Protein AF-A0A7J4KMM9-F1 (afdb_monomer)

Foldseek 3Di:
DPPVVVVVVVVVVVVVVVVLVVVVVVLVVPADPDDPPDPPPPDDDFADKKWKWFFFQQFIDIDIAGDHPVLQVVVVVVVVVLVVCLVVDWAQVSCLVSQLVVLVSCVVRVSDDPPADSVNQSCRFQVQQPPCPDCPVVVVPPPDPQQLQFKFFFWWKKWKKFLQKDKDFVQLVVLLVVLVVVLVVVVVVVVPDDDVVVVVVVNVSSLVVSVSCVSRPVRRHGGFIWIFFWKAWPPVDDPVRGTGGIATKMWIHHPSIIDIDHGTKGADPPPDFFRDDPTMGTHTFFTRFGWMWMQGPPRMIIITGTTRMGGMD

Structure (mmCIF, N/CA/C/O backbone):
data_AF-A0A7J4KMM9-F1
#
_entry.id   AF-A0A7J4KMM9-F1
#
loop_
_atom_site.group_PDB
_atom_site.id
_atom_site.type_symbol
_atom_site.label_atom_id
_atom_site.label_alt_id
_atom_site.label_comp_id
_atom_site.label_asym_id
_atom_site.label_entity_id
_atom_site.label_seq_id
_atom_site.pdbx_PDB_ins_code
_atom_site.Cartn_x
_atom_site.Cartn_y
_atom_site.Cartn_z
_atom_site.occupancy
_atom_site.B_iso_or_equiv
_atom_site.auth_seq_id
_atom_site.auth_comp_id
_atom_site.auth_asym_id
_atom_site.auth_atom_id
_atom_site.pdbx_PDB_model_num
ATOM 1 N N . MET A 1 1 ? 35.364 14.427 -48.063 1.00 54.88 1 MET A N 1
ATOM 2 C CA . MET A 1 1 ? 34.089 14.875 -47.453 1.00 54.88 1 MET A CA 1
ATOM 3 C C . MET A 1 1 ? 33.907 14.435 -45.990 1.00 54.88 1 MET A C 1
ATOM 5 O O . MET A 1 1 ? 32.997 14.939 -45.352 1.00 54.88 1 MET A O 1
ATOM 9 N N . ASP A 1 2 ? 34.807 13.637 -45.394 1.00 54.44 2 ASP A N 1
ATOM 10 C CA . ASP A 1 2 ? 34.663 13.146 -44.003 1.00 54.44 2 ASP A CA 1
ATOM 11 C C . ASP A 1 2 ? 35.028 14.119 -42.866 1.00 54.44 2 ASP A C 1
ATOM 13 O O . ASP A 1 2 ? 34.610 13.931 -41.723 1.00 54.44 2 ASP A O 1
ATOM 17 N N . ARG A 1 3 ? 35.809 15.176 -43.130 1.00 46.03 3 ARG A N 1
ATOM 18 C CA . ARG A 1 3 ? 36.234 16.111 -42.066 1.00 46.03 3 ARG A CA 1
ATOM 19 C C . ARG A 1 3 ? 35.115 17.034 -41.579 1.00 46.03 3 ARG A C 1
ATOM 21 O O . ARG A 1 3 ? 35.103 17.389 -40.405 1.00 46.03 3 ARG A O 1
ATOM 28 N N . HIS A 1 4 ? 34.166 17.390 -42.447 1.00 48.78 4 HIS A N 1
ATOM 29 C CA . HIS A 1 4 ? 33.077 18.302 -42.081 1.00 48.78 4 HIS A CA 1
ATOM 30 C C . HIS A 1 4 ? 31.978 17.625 -41.251 1.00 48.78 4 HIS A C 1
ATOM 32 O O . HIS A 1 4 ? 31.442 18.255 -40.342 1.00 48.78 4 HIS A O 1
ATOM 38 N N . HIS A 1 5 ? 31.711 16.332 -41.468 1.00 51.56 5 HIS A N 1
ATOM 39 C CA . HIS A 1 5 ? 30.751 15.583 -40.649 1.00 51.56 5 HIS A CA 1
ATOM 40 C C . HIS A 1 5 ? 31.244 15.372 -39.208 1.00 51.56 5 HIS A C 1
ATOM 42 O O . HIS A 1 5 ? 30.460 15.446 -38.261 1.00 51.56 5 HIS A O 1
ATOM 48 N N . ARG A 1 6 ? 32.558 15.188 -39.018 1.00 46.66 6 ARG A N 1
ATOM 49 C CA . ARG A 1 6 ? 33.150 14.976 -37.689 1.00 46.66 6 ARG A CA 1
ATOM 50 C C . ARG A 1 6 ? 33.087 16.220 -36.793 1.00 46.66 6 ARG A C 1
ATOM 52 O O . ARG A 1 6 ? 32.821 16.088 -35.602 1.00 46.66 6 ARG A O 1
ATOM 59 N N . LEU A 1 7 ? 33.257 17.413 -37.369 1.00 46.59 7 LEU A N 1
ATOM 60 C CA . LEU A 1 7 ? 33.228 18.691 -36.640 1.00 46.59 7 LEU A CA 1
ATOM 61 C C . LEU A 1 7 ? 31.816 19.150 -36.243 1.00 46.59 7 LEU A C 1
ATOM 63 O O . LEU A 1 7 ? 31.670 19.870 -35.258 1.00 46.59 7 LEU A O 1
ATOM 67 N N . MET A 1 8 ? 30.772 18.734 -36.970 1.00 46.12 8 MET A N 1
ATOM 68 C CA . MET A 1 8 ? 29.394 19.040 -36.567 1.00 46.12 8 MET A CA 1
ATOM 69 C C . MET A 1 8 ? 28.919 18.174 -35.393 1.00 46.12 8 MET A C 1
ATOM 71 O O . MET A 1 8 ? 28.238 18.701 -34.517 1.00 46.12 8 MET A O 1
ATOM 75 N N . SER A 1 9 ? 29.316 16.895 -35.314 1.00 49.94 9 SER A N 1
ATOM 76 C CA . SER A 1 9 ? 28.856 16.001 -34.232 1.00 49.94 9 SER A CA 1
ATOM 77 C C . SER A 1 9 ? 29.410 16.375 -32.848 1.00 49.94 9 SER A C 1
ATOM 79 O O . SER A 1 9 ? 28.687 16.336 -31.852 1.00 49.94 9 SER A O 1
ATOM 81 N N . THR A 1 10 ? 30.665 16.831 -32.767 1.00 49.44 10 THR A N 1
ATOM 82 C CA . THR A 1 10 ? 31.313 17.195 -31.494 1.00 49.44 10 THR A CA 1
ATOM 83 C C . THR A 1 10 ? 30.676 18.422 -30.840 1.00 49.44 10 THR A C 1
ATOM 85 O O . THR A 1 10 ? 30.636 18.522 -29.614 1.00 49.44 10 THR A O 1
ATOM 88 N N . ASN A 1 11 ? 30.114 19.328 -31.643 1.00 54.47 11 ASN A N 1
ATOM 89 C CA . ASN A 1 11 ? 29.520 20.576 -31.169 1.00 54.47 11 ASN A CA 1
ATOM 90 C C . ASN A 1 11 ? 28.080 20.401 -30.644 1.00 54.47 11 ASN A C 1
ATOM 92 O O . ASN A 1 11 ? 27.592 21.211 -29.858 1.00 54.47 11 ASN A O 1
ATOM 96 N N . THR A 1 12 ? 27.379 19.344 -31.061 1.00 52.38 12 THR A N 1
ATOM 97 C CA . THR A 1 12 ? 26.038 19.006 -30.548 1.00 52.38 12 THR A CA 1
ATOM 98 C C . THR A 1 12 ? 26.123 18.195 -29.253 1.00 52.38 12 THR A C 1
ATOM 100 O O . THR A 1 12 ? 25.324 18.394 -28.333 1.00 52.38 12 THR A O 1
ATOM 103 N N . ILE A 1 13 ? 27.131 17.323 -29.152 1.00 50.19 13 ILE A N 1
ATOM 104 C CA . ILE A 1 13 ? 27.394 16.510 -27.959 1.00 50.19 13 ILE A CA 1
ATOM 105 C C . ILE A 1 13 ? 27.835 17.402 -26.790 1.00 50.19 13 ILE A C 1
ATOM 107 O O . ILE A 1 13 ? 27.293 17.274 -25.693 1.00 50.19 13 ILE A O 1
ATOM 111 N N . SER A 1 14 ? 28.731 18.369 -27.021 1.00 54.91 14 SER A N 1
ATOM 112 C CA . SER A 1 14 ? 29.193 19.294 -25.972 1.00 54.91 14 SER A CA 1
ATOM 113 C C . SER A 1 14 ? 28.058 20.138 -25.379 1.00 54.91 14 SER A C 1
ATOM 115 O O . SER A 1 14 ? 27.982 20.303 -24.163 1.00 54.91 14 SER A O 1
ATOM 117 N N . LYS A 1 15 ? 27.123 20.609 -26.215 1.00 60.25 15 LYS A N 1
ATOM 118 C CA . LYS A 1 15 ? 25.947 21.383 -25.781 1.00 60.25 15 LYS A CA 1
ATOM 119 C C . LYS A 1 15 ? 24.967 20.548 -24.960 1.00 60.25 15 LYS A C 1
ATOM 121 O O . LYS A 1 15 ? 24.425 21.040 -23.974 1.00 60.25 15 LYS A O 1
ATOM 126 N N . SER A 1 16 ? 24.775 19.285 -25.333 1.00 55.62 16 SER A N 1
ATOM 127 C CA . SER A 1 16 ? 23.895 18.362 -24.605 1.00 55.62 16 SER A CA 1
ATOM 128 C C . SER A 1 16 ? 24.473 18.001 -23.233 1.00 55.62 16 SER A C 1
ATOM 130 O O . SER A 1 16 ? 23.748 17.994 -22.239 1.00 55.62 16 SER A O 1
ATOM 132 N N . VAL A 1 17 ? 25.792 17.788 -23.155 1.00 56.16 17 VAL A N 1
ATOM 133 C CA . VAL A 1 17 ? 26.504 17.543 -21.890 1.00 56.16 17 VAL A CA 1
ATOM 134 C C . VAL A 1 17 ? 26.481 18.786 -20.997 1.00 56.16 17 VAL A C 1
ATOM 136 O O . VAL A 1 17 ? 26.158 18.674 -19.818 1.00 56.16 17 VAL A O 1
ATOM 139 N N . ALA A 1 18 ? 26.740 19.976 -21.546 1.00 61.31 18 ALA A N 1
ATOM 140 C CA . ALA A 1 18 ? 26.687 21.226 -20.788 1.00 61.31 18 ALA A CA 1
ATOM 141 C C . ALA A 1 18 ? 25.287 21.494 -20.207 1.00 61.31 18 ALA A C 1
ATOM 143 O O . ALA A 1 18 ? 25.167 21.847 -19.035 1.00 61.31 18 ALA A O 1
ATOM 144 N N . MET A 1 19 ? 24.225 21.253 -20.984 1.00 61.97 19 MET A N 1
ATOM 145 C CA . MET A 1 19 ? 22.845 21.376 -20.501 1.00 61.97 19 MET A CA 1
ATOM 146 C C . MET A 1 19 ? 22.541 20.361 -19.386 1.00 61.97 19 MET A C 1
ATOM 148 O O . MET A 1 19 ? 21.924 20.713 -18.382 1.00 61.97 19 MET A O 1
ATOM 152 N N . GLY A 1 20 ? 23.028 19.121 -19.520 1.00 60.72 20 GLY A N 1
ATOM 153 C CA . GLY A 1 20 ? 22.913 18.093 -18.482 1.00 60.72 20 GLY A CA 1
ATOM 154 C C . GLY A 1 20 ? 23.625 18.467 -17.178 1.00 60.72 20 GLY A C 1
ATOM 155 O O . GLY A 1 20 ? 23.064 18.270 -16.103 1.00 60.72 20 GLY A O 1
ATOM 156 N N . VAL A 1 21 ? 24.819 19.067 -17.258 1.00 62.00 21 VAL A N 1
ATOM 157 C CA . VAL A 1 21 ? 25.583 19.542 -16.089 1.00 62.00 21 VAL A CA 1
ATOM 158 C C . VAL A 1 21 ? 24.897 20.733 -15.413 1.00 62.00 21 VAL A C 1
ATOM 160 O O . VAL A 1 21 ? 24.830 20.776 -14.189 1.00 62.00 21 VAL A O 1
ATOM 163 N N . ILE A 1 22 ? 24.336 21.674 -16.176 1.00 67.38 22 ILE A N 1
ATOM 164 C CA . ILE A 1 22 ? 23.599 22.817 -15.611 1.00 67.38 22 ILE A CA 1
ATOM 165 C C . ILE A 1 22 ? 22.341 22.336 -14.875 1.00 67.38 22 ILE A C 1
ATOM 167 O O . ILE A 1 22 ? 22.104 22.739 -13.737 1.00 67.38 22 ILE A O 1
ATOM 171 N N . LEU A 1 23 ? 21.572 21.421 -15.476 1.00 60.75 23 LEU A N 1
ATOM 172 C CA . LEU A 1 23 ? 20.405 20.813 -14.826 1.00 60.75 23 LEU A CA 1
ATOM 173 C C . LEU A 1 23 ? 20.795 20.001 -13.580 1.00 60.75 23 LEU A C 1
ATOM 175 O O . LEU A 1 23 ? 20.069 20.018 -12.589 1.00 60.75 23 LEU A O 1
ATOM 179 N N . PHE A 1 24 ? 21.958 19.342 -13.601 1.00 51.38 24 PHE A N 1
ATOM 180 C CA . PHE A 1 24 ? 22.517 18.635 -12.449 1.00 51.38 24 PHE A CA 1
ATOM 181 C C . PHE A 1 24 ? 22.878 19.589 -11.305 1.00 51.38 24 PHE A C 1
ATOM 183 O O . PHE A 1 24 ? 22.473 19.347 -10.173 1.00 51.38 24 PHE A O 1
ATOM 190 N N . ILE A 1 25 ? 23.579 20.694 -11.584 1.00 60.91 25 ILE A N 1
ATOM 191 C CA . ILE A 1 25 ? 23.951 21.686 -10.562 1.00 60.91 25 ILE A CA 1
ATOM 192 C C . ILE A 1 25 ? 22.692 22.292 -9.933 1.00 60.91 25 ILE A C 1
ATOM 194 O O . ILE A 1 25 ? 22.589 22.321 -8.711 1.00 60.91 25 ILE A O 1
ATOM 198 N N . ILE A 1 26 ? 21.698 22.674 -10.743 1.00 57.75 26 ILE A N 1
ATOM 199 C CA . ILE A 1 26 ? 20.415 23.192 -10.241 1.00 57.75 26 ILE A CA 1
ATOM 200 C C . ILE A 1 26 ? 19.694 22.137 -9.385 1.00 57.75 26 ILE A C 1
ATOM 202 O O . ILE A 1 26 ? 19.141 22.475 -8.342 1.00 57.75 26 ILE A O 1
ATOM 206 N N . GLY A 1 27 ? 19.743 20.858 -9.771 1.00 50.12 27 GLY A N 1
ATOM 207 C CA . GLY A 1 27 ? 19.180 19.760 -8.982 1.00 50.12 27 GLY A CA 1
ATOM 208 C C . GLY A 1 27 ? 19.882 19.546 -7.635 1.00 50.12 27 GLY A C 1
ATOM 209 O O . GLY A 1 27 ? 19.215 19.335 -6.626 1.00 50.12 27 GLY A O 1
ATOM 210 N N . VAL A 1 2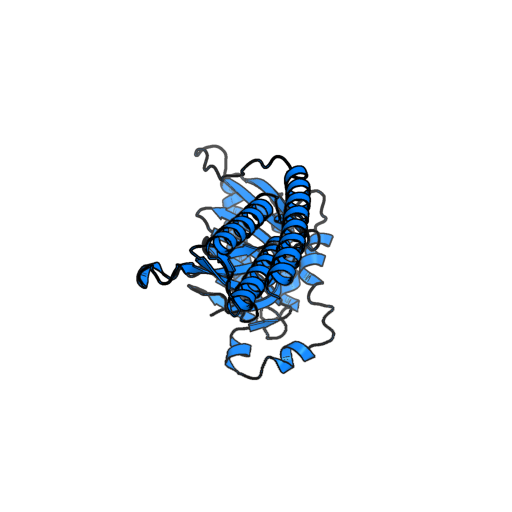8 ? 21.214 19.648 -7.592 1.00 48.53 28 VAL A N 1
ATOM 211 C CA . VAL A 1 28 ? 22.021 19.441 -6.374 1.00 48.53 28 VAL A CA 1
ATOM 212 C C . VAL A 1 28 ? 21.923 20.632 -5.411 1.00 48.53 28 VAL A C 1
ATOM 214 O O . VAL A 1 28 ? 21.900 20.438 -4.194 1.00 48.53 28 VAL A O 1
ATOM 217 N N . SER A 1 29 ? 21.796 21.861 -5.920 1.00 45.44 29 SER A N 1
ATOM 218 C CA . SER A 1 29 ? 21.665 23.072 -5.094 1.00 45.44 29 SER A CA 1
ATOM 219 C C . SER A 1 29 ? 20.345 23.165 -4.316 1.00 45.44 29 SER A C 1
ATOM 221 O O . SER A 1 29 ? 20.252 23.966 -3.391 1.00 45.44 29 SER A O 1
ATOM 223 N N . ILE A 1 30 ? 19.339 22.344 -4.645 1.00 46.69 30 ILE A N 1
ATOM 224 C CA . ILE A 1 30 ? 18.023 22.317 -3.976 1.00 46.69 30 ILE A CA 1
ATOM 225 C C . ILE A 1 30 ? 17.934 21.141 -2.978 1.00 46.69 30 ILE A C 1
ATOM 227 O O . ILE A 1 30 ? 16.850 20.692 -2.623 1.00 46.69 30 ILE A O 1
ATOM 231 N N . THR A 1 31 ? 19.061 20.611 -2.492 1.00 36.16 31 THR A N 1
ATOM 232 C CA . THR A 1 31 ? 19.048 19.537 -1.482 1.00 36.16 31 THR A CA 1
ATOM 233 C C . THR A 1 31 ? 18.615 20.096 -0.117 1.00 36.16 31 THR A C 1
ATOM 235 O O . THR A 1 31 ? 19.362 20.882 0.468 1.00 36.16 31 THR A O 1
ATOM 238 N N . PRO A 1 32 ? 17.468 19.697 0.468 1.00 37.69 32 PRO A N 1
ATOM 239 C CA . PRO A 1 32 ? 17.233 19.922 1.888 1.00 37.69 32 PRO A CA 1
ATOM 240 C C . PRO A 1 32 ? 18.088 18.917 2.669 1.00 37.69 32 PRO A C 1
ATOM 242 O O . PRO A 1 32 ? 18.139 17.748 2.294 1.00 37.69 32 PRO A O 1
ATOM 245 N N . CYS A 1 33 ? 18.727 19.338 3.764 1.00 33.75 33 CYS A N 1
ATOM 246 C CA . CYS A 1 33 ? 19.349 18.437 4.741 1.00 33.75 33 CYS A CA 1
ATOM 247 C C . CYS A 1 33 ? 18.397 17.275 5.087 1.00 33.75 33 CYS A C 1
ATOM 249 O O . CYS A 1 33 ? 17.375 17.482 5.743 1.00 33.75 33 CYS A O 1
ATOM 251 N N . VAL A 1 34 ? 18.709 16.057 4.634 1.00 36.81 34 VAL A N 1
ATOM 252 C CA . VAL A 1 34 ? 17.908 14.858 4.909 1.00 36.81 34 VAL A CA 1
ATOM 253 C C . VAL A 1 34 ? 18.468 14.165 6.143 1.00 36.81 34 VAL A C 1
ATOM 255 O O . VAL A 1 34 ? 19.482 13.472 6.086 1.00 36.81 34 VAL A O 1
ATOM 258 N N . SER A 1 35 ? 17.771 14.319 7.262 1.00 29.50 35 SER A N 1
ATOM 259 C CA . SER A 1 35 ? 17.902 13.431 8.411 1.00 29.50 35 SER A CA 1
ATOM 260 C C . SER A 1 35 ? 17.394 12.046 8.004 1.00 29.50 35 SER A C 1
ATOM 262 O O . SER A 1 35 ? 16.197 11.850 7.785 1.00 29.50 35 SER A O 1
ATOM 264 N N . ARG A 1 36 ? 18.309 11.086 7.861 1.00 30.70 36 ARG A N 1
ATOM 265 C CA . ARG A 1 36 ? 18.012 9.657 7.693 1.00 30.70 36 ARG A CA 1
ATOM 266 C C . ARG A 1 36 ? 17.172 9.204 8.898 1.00 30.70 36 ARG A C 1
ATOM 268 O O . ARG A 1 36 ? 17.686 9.133 10.007 1.00 30.70 36 ARG A O 1
ATOM 275 N N . CYS A 1 37 ? 15.875 8.960 8.707 1.00 32.38 37 CYS A N 1
ATOM 276 C CA . CYS A 1 37 ? 15.057 8.252 9.695 1.00 32.38 37 CYS A CA 1
ATOM 277 C C . CYS A 1 37 ? 15.250 6.754 9.477 1.00 32.38 37 CYS A C 1
ATOM 279 O O . CYS A 1 37 ? 14.413 6.090 8.867 1.00 32.38 37 CYS A O 1
ATOM 281 N N . ASP A 1 38 ? 16.386 6.247 9.946 1.00 33.06 38 ASP A N 1
ATOM 282 C CA . ASP A 1 38 ? 16.503 4.830 10.246 1.00 33.06 38 ASP A CA 1
ATOM 283 C C . ASP A 1 38 ? 15.581 4.550 11.439 1.00 33.06 38 ASP A C 1
ATOM 285 O O . ASP A 1 38 ? 15.586 5.282 12.430 1.00 33.06 38 ASP A O 1
ATOM 289 N N . VAL A 1 39 ? 14.724 3.533 11.317 1.00 37.94 39 VAL A N 1
ATOM 290 C CA . VAL A 1 39 ? 13.922 3.028 12.437 1.00 37.94 39 VAL A CA 1
ATOM 291 C C . VAL A 1 39 ? 14.894 2.346 13.386 1.00 37.94 39 VAL A C 1
ATOM 293 O O . VAL A 1 39 ? 15.176 1.154 13.280 1.00 37.94 39 VAL A O 1
ATOM 296 N N . THR A 1 40 ? 15.468 3.131 14.285 1.00 36.88 40 THR A N 1
ATOM 297 C CA . THR A 1 40 ? 16.265 2.627 15.387 1.00 36.88 40 THR A CA 1
ATOM 298 C C . THR A 1 40 ? 15.291 2.019 16.389 1.00 36.88 40 THR A C 1
ATOM 300 O O . THR A 1 40 ? 14.573 2.732 17.090 1.00 36.88 40 THR A O 1
ATOM 303 N N . ALA A 1 41 ? 15.238 0.688 16.445 1.00 40.72 41 ALA A N 1
ATOM 304 C CA . ALA A 1 41 ? 14.679 -0.015 17.591 1.00 40.72 41 ALA A CA 1
ATOM 305 C C . ALA A 1 41 ? 15.577 0.300 18.799 1.00 40.72 41 ALA A C 1
ATOM 307 O O . ALA A 1 41 ? 16.571 -0.378 19.038 1.00 40.72 41 ALA A O 1
ATOM 308 N N . ILE A 1 42 ? 15.283 1.403 19.488 1.00 42.34 42 ILE A N 1
ATOM 309 C CA . ILE A 1 42 ? 15.955 1.802 20.725 1.00 42.34 42 ILE A CA 1
ATOM 310 C C . ILE A 1 42 ? 15.110 1.291 21.885 1.00 42.34 42 ILE A C 1
ATOM 312 O O . ILE A 1 42 ? 13.959 1.693 22.027 1.00 42.34 42 ILE A O 1
ATOM 316 N N . ASP A 1 43 ? 15.740 0.390 22.633 1.00 45.03 43 ASP A N 1
ATOM 317 C CA . ASP A 1 43 ? 15.525 -0.087 23.999 1.00 45.03 43 ASP A CA 1
ATOM 318 C C . ASP A 1 43 ? 14.144 -0.027 24.677 1.00 45.03 43 ASP A C 1
ATOM 320 O O . ASP A 1 43 ? 13.377 0.935 24.669 1.00 45.03 43 ASP A O 1
ATOM 324 N N . SER A 1 44 ? 13.904 -1.132 25.371 1.00 53.53 44 SER A N 1
ATOM 325 C CA . SER A 1 44 ? 12.652 -1.783 25.739 1.00 53.53 44 SER A CA 1
ATOM 326 C C . SER A 1 44 ? 11.759 -1.130 26.802 1.00 53.53 44 SER A C 1
ATOM 328 O O . SER A 1 44 ? 10.809 -1.784 27.217 1.00 53.53 44 SER A O 1
ATOM 330 N N . ASP A 1 45 ? 11.967 0.132 27.195 1.00 59.53 45 ASP A N 1
ATOM 331 C CA . ASP A 1 45 ? 11.225 0.729 28.329 1.00 59.53 45 ASP A CA 1
ATOM 332 C C . ASP A 1 45 ? 10.371 1.971 28.011 1.00 59.53 45 ASP A C 1
ATOM 334 O O . ASP A 1 45 ? 9.659 2.462 28.885 1.00 59.53 45 ASP A O 1
ATOM 338 N N . GLN A 1 46 ? 10.373 2.497 26.777 1.00 71.19 46 GLN A N 1
ATOM 339 C CA . GLN A 1 46 ? 9.741 3.805 26.491 1.00 71.19 46 GLN A CA 1
ATOM 340 C C . GLN A 1 46 ? 8.581 3.811 25.477 1.00 71.19 46 GLN A C 1
ATOM 342 O O . GLN A 1 46 ? 8.138 4.883 25.065 1.00 71.19 46 GLN A O 1
ATOM 347 N N . GLY A 1 47 ? 8.026 2.655 25.111 1.00 83.88 47 GLY A N 1
ATOM 348 C CA . GLY A 1 47 ? 6.897 2.558 24.175 1.00 83.88 47 GLY A CA 1
ATOM 349 C C . GLY A 1 47 ? 7.310 2.287 22.724 1.00 83.88 47 GLY A C 1
ATOM 350 O O . GLY A 1 47 ? 8.483 2.108 22.413 1.00 83.88 47 GLY A O 1
ATOM 351 N N . ILE A 1 48 ? 6.330 2.210 21.825 1.00 89.50 48 ILE A N 1
ATOM 352 C CA . ILE A 1 48 ? 6.495 1.762 20.437 1.00 89.50 48 ILE A CA 1
ATOM 353 C C . ILE A 1 48 ? 6.372 2.961 19.498 1.00 89.50 48 ILE A C 1
ATOM 355 O O . ILE A 1 48 ? 5.391 3.703 19.535 1.00 89.50 48 ILE A O 1
ATOM 359 N N . GLN A 1 49 ? 7.375 3.158 18.645 1.00 91.62 49 GLN A N 1
ATOM 360 C CA . GLN A 1 49 ? 7.358 4.206 17.632 1.00 91.62 49 GLN A CA 1
ATOM 361 C C . GLN A 1 49 ? 6.596 3.732 16.391 1.00 91.62 49 GLN A C 1
ATOM 363 O O . GLN A 1 49 ? 6.960 2.733 15.778 1.00 91.62 49 GLN A O 1
ATOM 368 N N . ILE A 1 50 ? 5.566 4.479 16.008 1.00 92.06 50 ILE A N 1
ATOM 369 C CA . ILE A 1 50 ? 4.778 4.257 14.798 1.00 92.06 50 ILE A CA 1
ATOM 370 C C . ILE A 1 50 ? 5.019 5.416 13.844 1.00 92.06 50 ILE A C 1
ATOM 372 O O . ILE A 1 50 ? 4.873 6.586 14.206 1.00 92.06 50 ILE A O 1
ATOM 376 N N . ILE A 1 51 ? 5.377 5.078 12.607 1.00 91.75 51 ILE A N 1
ATOM 377 C CA . ILE A 1 51 ? 5.519 6.047 11.523 1.00 91.75 51 ILE A CA 1
ATOM 378 C C . ILE A 1 51 ? 4.285 5.941 10.639 1.00 91.75 51 ILE A C 1
ATOM 380 O O . ILE A 1 51 ? 4.023 4.893 10.047 1.00 91.75 51 ILE A O 1
ATOM 384 N N . THR A 1 52 ? 3.556 7.041 10.527 1.00 92.56 52 THR A N 1
ATOM 385 C CA . THR A 1 52 ? 2.416 7.184 9.630 1.00 92.56 52 THR A CA 1
ATOM 386 C C . THR A 1 52 ? 2.807 8.023 8.429 1.00 92.56 52 THR A C 1
ATOM 388 O O . THR A 1 52 ? 3.431 9.069 8.571 1.00 92.56 52 THR A O 1
ATOM 391 N N . GLN A 1 53 ? 2.431 7.569 7.242 1.00 90.62 53 GLN A N 1
ATOM 392 C CA . GLN A 1 53 ? 2.645 8.265 5.985 1.00 90.62 53 GLN A CA 1
ATOM 393 C C . GLN A 1 53 ? 1.285 8.517 5.337 1.00 90.62 53 GLN A C 1
ATOM 395 O O . GLN A 1 53 ? 0.556 7.571 5.027 1.00 90.62 53 GLN A O 1
ATOM 400 N N . VAL A 1 54 ? 0.929 9.783 5.146 1.00 89.62 54 VAL A N 1
ATOM 401 C CA . VAL A 1 54 ? -0.304 10.186 4.460 1.00 89.62 54 VAL A CA 1
ATOM 402 C C . VAL A 1 54 ? 0.037 10.551 3.024 1.00 89.62 54 VAL A C 1
ATOM 404 O O . VAL A 1 54 ? 0.796 11.487 2.799 1.00 89.62 54 VAL A O 1
ATOM 407 N N . TYR A 1 55 ? -0.516 9.800 2.075 1.00 86.56 55 TYR A N 1
ATOM 408 C CA . TYR A 1 55 ? -0.386 9.986 0.633 1.00 86.56 55 TYR A CA 1
ATOM 409 C C . TYR A 1 55 ? -1.576 10.808 0.132 1.00 86.56 55 TYR A C 1
ATOM 411 O O . TYR A 1 55 ? -2.706 10.317 0.140 1.00 86.56 55 TYR A O 1
ATOM 419 N N . ASP A 1 56 ? -1.326 12.043 -0.298 1.00 82.88 56 ASP A N 1
ATOM 420 C CA . ASP A 1 56 ? -2.315 12.953 -0.878 1.00 82.88 56 ASP A CA 1
ATOM 421 C C . ASP A 1 56 ? -1.837 13.530 -2.223 1.00 82.88 56 ASP A C 1
ATOM 423 O O . ASP A 1 56 ? -0.720 13.293 -2.674 1.00 82.88 56 ASP A O 1
ATOM 427 N N . TYR A 1 57 ? -2.670 14.315 -2.905 1.00 75.31 57 TYR A N 1
ATOM 428 C CA . TYR A 1 57 ? -2.291 14.916 -4.191 1.00 75.31 57 TYR A CA 1
ATOM 429 C C . TYR A 1 57 ? -1.154 15.938 -4.104 1.00 75.31 57 TYR A C 1
ATOM 431 O O . TYR A 1 57 ? -0.591 16.304 -5.134 1.00 75.31 57 TYR A O 1
ATOM 439 N N . HIS A 1 58 ? -0.801 16.390 -2.905 1.00 76.62 58 HIS A N 1
ATOM 440 C CA . HIS A 1 58 ? 0.286 17.325 -2.650 1.00 76.62 58 HIS A CA 1
ATOM 441 C C . HIS A 1 58 ? 1.586 16.612 -2.259 1.00 76.62 58 HIS A C 1
ATOM 443 O O . HIS A 1 58 ? 2.630 17.253 -2.248 1.00 76.62 58 HIS A O 1
ATOM 449 N N . GLY A 1 59 ? 1.560 15.298 -2.021 1.00 75.44 59 GLY A N 1
ATOM 450 C CA . GLY A 1 59 ? 2.734 14.485 -1.729 1.00 75.44 59 GLY A CA 1
ATOM 451 C C . GLY A 1 59 ? 2.496 13.531 -0.563 1.00 75.44 59 GLY A C 1
ATOM 452 O O . GLY A 1 59 ? 1.390 13.054 -0.327 1.00 75.44 59 GLY A O 1
ATOM 453 N N . VAL A 1 60 ? 3.569 13.225 0.155 1.00 81.12 60 VAL A N 1
ATOM 454 C CA . VAL A 1 60 ? 3.577 12.350 1.321 1.00 81.12 60 VAL A CA 1
ATOM 455 C C . VAL A 1 60 ? 3.979 13.162 2.543 1.00 81.12 60 VAL A C 1
ATOM 457 O O . VAL A 1 60 ? 5.032 13.810 2.557 1.00 81.12 60 VAL A O 1
ATOM 460 N N . LYS A 1 61 ? 3.137 13.110 3.575 1.00 85.19 61 LYS A N 1
ATOM 461 C CA . LYS A 1 61 ? 3.411 13.682 4.896 1.00 85.19 61 LYS A CA 1
ATOM 462 C C . LYS A 1 61 ? 3.729 12.549 5.862 1.00 85.19 61 LYS A C 1
ATOM 464 O O . LYS A 1 61 ? 2.893 11.672 6.072 1.00 85.19 61 LYS A O 1
ATOM 469 N N . ASP A 1 62 ? 4.926 12.588 6.435 1.00 87.81 62 ASP A N 1
ATOM 470 C CA . ASP A 1 62 ? 5.391 11.609 7.416 1.00 87.81 62 ASP A CA 1
ATOM 471 C C . ASP A 1 62 ? 5.159 12.158 8.835 1.00 87.81 62 ASP A C 1
ATOM 473 O O . ASP A 1 62 ? 5.422 13.330 9.112 1.00 87.81 62 ASP A O 1
ATOM 477 N N . ILE A 1 63 ? 4.659 11.310 9.732 1.00 89.69 63 ILE A N 1
ATOM 478 C CA . ILE A 1 63 ? 4.395 11.617 11.140 1.00 89.69 63 ILE A CA 1
ATOM 479 C C . ILE A 1 63 ? 4.925 10.471 11.969 1.00 89.69 63 ILE A C 1
ATOM 481 O O . ILE A 1 63 ? 4.638 9.310 11.687 1.00 89.69 63 ILE A O 1
ATOM 485 N N . THR A 1 64 ? 5.637 10.804 13.031 1.00 92.94 64 THR A N 1
ATOM 486 C CA . THR A 1 64 ? 6.190 9.816 13.943 1.00 92.94 64 THR A CA 1
ATOM 487 C C . THR A 1 64 ? 5.594 10.036 15.320 1.00 92.94 64 THR A C 1
ATOM 489 O O . THR A 1 64 ? 5.771 11.099 15.913 1.00 92.94 64 THR A O 1
ATOM 492 N N . VAL A 1 65 ? 4.889 9.030 15.828 1.00 91.25 65 VAL A N 1
ATOM 493 C CA . VAL A 1 65 ? 4.272 9.050 17.157 1.00 91.25 65 VAL A CA 1
ATOM 494 C C . VAL A 1 65 ? 4.844 7.915 17.982 1.00 91.25 65 VAL A C 1
ATOM 496 O O . VAL A 1 65 ? 5.096 6.827 17.471 1.00 91.25 65 VAL A O 1
ATOM 499 N N . ARG A 1 66 ? 5.046 8.161 19.272 1.00 93.25 66 ARG A N 1
ATOM 500 C CA . ARG A 1 66 ? 5.409 7.131 20.241 1.00 93.25 66 ARG A CA 1
ATOM 501 C C . ARG A 1 66 ? 4.164 6.768 21.046 1.00 93.25 66 ARG A C 1
ATOM 503 O O . ARG A 1 66 ? 3.590 7.637 21.695 1.00 93.25 66 ARG A O 1
ATOM 510 N N . LEU A 1 67 ? 3.744 5.511 20.959 1.00 93.19 67 LEU A N 1
ATOM 511 C CA . LEU A 1 67 ? 2.604 4.958 21.686 1.00 93.19 67 LEU A CA 1
ATOM 512 C C . LEU A 1 67 ? 3.090 4.185 22.910 1.00 93.19 67 LEU A C 1
ATOM 514 O O . LEU A 1 67 ? 4.146 3.554 22.868 1.00 93.19 67 LEU A O 1
ATOM 518 N N . THR A 1 68 ? 2.315 4.183 23.991 1.00 94.19 68 THR A N 1
ATOM 519 C CA . THR A 1 68 ? 2.545 3.220 25.077 1.00 94.19 68 THR A CA 1
ATOM 520 C C . THR A 1 68 ? 2.265 1.796 24.588 1.00 94.19 68 THR A C 1
ATOM 522 O O . THR A 1 68 ? 1.598 1.593 23.570 1.00 94.19 68 THR A O 1
ATOM 525 N N . ILE A 1 69 ? 2.764 0.789 25.310 1.00 91.69 69 ILE A N 1
ATOM 526 C CA . ILE A 1 69 ? 2.510 -0.621 24.973 1.00 91.69 69 ILE A CA 1
ATOM 527 C C . ILE A 1 69 ? 1.001 -0.905 24.942 1.00 91.69 69 ILE A C 1
ATOM 529 O O . ILE A 1 69 ? 0.525 -1.548 24.009 1.00 91.69 69 ILE A O 1
ATOM 533 N N . ASP A 1 70 ? 0.245 -0.379 25.907 1.00 94.81 70 ASP A N 1
ATOM 534 C CA . ASP A 1 70 ? -1.208 -0.567 25.966 1.00 94.81 70 ASP A CA 1
ATOM 535 C C . ASP A 1 70 ? -1.925 0.145 24.813 1.00 94.81 70 ASP A C 1
ATOM 537 O O . ASP A 1 70 ? -2.755 -0.462 24.144 1.00 94.81 70 ASP A O 1
ATOM 541 N N . GLN A 1 71 ? -1.534 1.383 24.481 1.00 95.25 71 GLN A N 1
ATOM 542 C CA . GLN A 1 71 ? -2.082 2.090 23.315 1.00 95.25 71 GLN A CA 1
ATOM 543 C C . GLN A 1 71 ? -1.823 1.338 22.006 1.00 95.25 71 GLN A C 1
ATOM 545 O O . GLN A 1 71 ? -2.677 1.324 21.121 1.00 95.25 71 GLN A O 1
ATOM 550 N N . TYR A 1 72 ? -0.643 0.729 21.869 1.00 94.38 72 TYR A N 1
ATOM 551 C CA . TYR A 1 72 ? -0.305 -0.066 20.696 1.00 94.38 72 TYR A CA 1
ATOM 552 C C . TYR A 1 72 ? -1.121 -1.364 20.631 1.00 94.38 72 TYR A C 1
ATOM 554 O O . TYR A 1 72 ? -1.634 -1.694 19.566 1.00 94.38 72 TYR A O 1
ATOM 562 N N . ARG A 1 73 ? -1.318 -2.061 21.758 1.00 95.06 73 ARG A N 1
ATOM 563 C CA . ARG A 1 73 ? -2.198 -3.243 21.827 1.00 95.06 73 ARG A CA 1
ATOM 564 C C . ARG A 1 73 ? -3.642 -2.900 21.463 1.00 95.06 73 ARG A C 1
ATOM 566 O O . ARG A 1 73 ? -4.258 -3.631 20.689 1.00 95.06 73 ARG A O 1
ATOM 573 N N . ASP A 1 74 ? -4.153 -1.771 21.954 1.00 96.94 74 ASP A N 1
ATOM 574 C CA . ASP A 1 74 ? -5.485 -1.279 21.594 1.00 96.94 74 ASP A CA 1
ATOM 575 C C . ASP A 1 74 ? -5.587 -1.003 20.086 1.00 96.94 74 ASP A C 1
ATOM 577 O O . ASP A 1 74 ? -6.579 -1.359 19.446 1.00 96.94 74 ASP A O 1
ATOM 581 N N . LEU A 1 75 ? -4.547 -0.399 19.498 1.00 96.12 75 LEU A N 1
ATOM 582 C CA . LEU A 1 75 ? -4.467 -0.157 18.059 1.00 96.12 75 LEU A CA 1
ATOM 583 C C . LEU A 1 75 ? -4.457 -1.475 17.269 1.00 96.12 75 LEU A C 1
ATOM 585 O O . LEU A 1 75 ? -5.206 -1.605 16.304 1.00 96.12 75 LEU A O 1
ATOM 589 N N . GLU A 1 76 ? -3.657 -2.464 17.666 1.00 95.00 76 GLU A N 1
ATOM 590 C CA . GLU A 1 76 ? -3.620 -3.776 17.006 1.00 95.00 76 GLU A CA 1
ATOM 591 C C . GLU A 1 76 ? -4.975 -4.484 17.070 1.00 95.00 76 GLU A C 1
ATOM 593 O O . GLU A 1 76 ? -5.475 -4.976 16.053 1.00 95.00 76 GLU A O 1
ATOM 598 N N . GLN A 1 77 ? -5.614 -4.480 18.242 1.00 97.19 77 GLN A N 1
ATOM 599 C CA . GLN A 1 77 ? -6.949 -5.041 18.413 1.00 97.19 77 GLN A CA 1
ATOM 600 C C . GLN A 1 77 ? -7.972 -4.323 17.527 1.00 97.19 77 GLN A C 1
ATOM 602 O O . GLN A 1 77 ? -8.806 -4.976 16.891 1.00 97.19 77 GLN A O 1
ATOM 607 N N . TYR A 1 78 ? -7.882 -2.995 17.425 1.00 98.12 78 TYR A N 1
ATOM 608 C CA . TYR A 1 78 ? -8.718 -2.219 16.521 1.00 98.12 78 TYR A CA 1
ATOM 609 C C . TYR A 1 78 ? -8.508 -2.618 15.052 1.00 98.12 78 TYR A C 1
ATOM 611 O O . TYR A 1 78 ? -9.485 -2.839 14.337 1.00 98.12 78 TYR A O 1
ATOM 619 N N . LEU A 1 79 ? -7.263 -2.779 14.589 1.00 96.94 79 LEU A N 1
ATOM 620 C CA . LEU A 1 79 ? -6.977 -3.183 13.205 1.00 96.94 79 LEU A CA 1
ATOM 621 C C . LEU A 1 79 ? -7.528 -4.585 12.880 1.00 96.94 79 LEU A C 1
ATOM 623 O O . LEU A 1 79 ? -8.033 -4.815 11.776 1.00 96.94 79 LEU A O 1
ATOM 627 N N . ILE A 1 80 ? -7.507 -5.509 13.847 1.00 96.75 80 ILE A N 1
ATOM 628 C CA . ILE A 1 80 ? -8.137 -6.833 13.722 1.00 96.75 80 ILE A CA 1
ATOM 629 C C . ILE A 1 80 ? -9.661 -6.698 13.574 1.00 96.75 80 ILE A C 1
ATOM 631 O O . ILE A 1 80 ? -10.259 -7.316 12.686 1.00 96.75 80 ILE A O 1
ATOM 635 N N . GLN A 1 81 ? -10.298 -5.868 14.405 1.00 98.00 81 GLN A N 1
ATOM 636 C CA . GLN A 1 81 ? -11.738 -5.603 14.325 1.00 98.00 81 GLN A CA 1
ATOM 637 C C . GLN A 1 81 ? -12.121 -4.931 13.003 1.00 98.00 81 GLN A C 1
ATOM 639 O O . GLN A 1 81 ? -13.075 -5.361 12.354 1.00 98.00 81 GLN A O 1
ATOM 644 N N . PHE A 1 82 ? -11.342 -3.942 12.561 1.00 98.12 82 PHE A N 1
ATOM 645 C CA . PHE A 1 82 ? -11.504 -3.272 11.274 1.00 98.12 82 PHE A CA 1
ATOM 646 C C . PHE A 1 82 ? -11.491 -4.281 10.119 1.00 98.12 82 PHE A C 1
ATOM 648 O O . PHE A 1 82 ? -12.402 -4.286 9.287 1.00 98.12 82 PHE A O 1
ATOM 655 N N . ARG A 1 83 ? -10.510 -5.198 10.092 1.00 97.81 83 ARG A N 1
ATOM 656 C CA . ARG A 1 83 ? -10.448 -6.269 9.083 1.00 97.81 83 ARG A CA 1
ATOM 657 C C . ARG A 1 83 ? -11.703 -7.142 9.115 1.00 97.81 83 ARG A C 1
ATOM 659 O O . ARG A 1 83 ? -12.238 -7.473 8.059 1.00 97.81 83 ARG A O 1
ATOM 666 N N . SER A 1 84 ? -12.174 -7.516 10.304 1.00 97.81 84 SER A N 1
ATOM 667 C CA . SER A 1 84 ? -13.382 -8.333 10.469 1.00 97.81 84 SER A CA 1
ATOM 668 C C . SER A 1 84 ? -14.626 -7.638 9.899 1.00 97.81 84 SER A C 1
ATOM 670 O O . SER A 1 84 ? -15.331 -8.216 9.069 1.00 97.81 84 SER A O 1
ATOM 672 N N . GLN A 1 85 ? -14.843 -6.365 10.245 1.00 97.94 85 GLN A N 1
ATOM 673 C CA . GLN A 1 85 ? -15.952 -5.559 9.718 1.00 97.94 85 GLN A CA 1
ATOM 674 C C . GLN A 1 85 ? -15.872 -5.412 8.191 1.00 97.94 85 GLN A C 1
ATOM 676 O O . GLN A 1 85 ? -16.866 -5.572 7.476 1.00 97.94 85 GLN A O 1
ATOM 681 N N . LEU A 1 86 ? -14.669 -5.184 7.660 1.00 96.75 86 LEU A N 1
ATOM 682 C CA . LEU A 1 86 ? -14.450 -5.083 6.221 1.00 96.75 86 LEU A CA 1
ATOM 683 C C . LEU A 1 86 ? -14.721 -6.417 5.502 1.00 96.75 86 LEU A C 1
ATOM 685 O O . LEU A 1 86 ? -15.282 -6.447 4.404 1.00 96.75 86 LEU A O 1
ATOM 689 N N . ASN A 1 87 ? -14.380 -7.542 6.135 1.00 96.38 87 ASN A N 1
ATOM 690 C CA . ASN A 1 87 ? -14.653 -8.879 5.614 1.00 96.38 87 ASN A CA 1
ATOM 691 C C . ASN A 1 87 ? -16.153 -9.205 5.558 1.00 96.38 87 ASN A C 1
ATOM 693 O O . ASN A 1 87 ? -16.565 -9.921 4.647 1.00 96.38 87 ASN A O 1
ATOM 697 N N . GLN A 1 88 ? -16.964 -8.643 6.450 1.00 97.00 88 GLN A N 1
ATOM 698 C CA . GLN A 1 88 ? -18.425 -8.793 6.437 1.00 97.00 88 GLN A CA 1
ATOM 699 C C . GLN A 1 88 ? -19.115 -7.850 5.439 1.00 97.00 88 GLN A C 1
ATOM 701 O O . GLN A 1 88 ? -20.252 -8.077 5.036 1.00 97.00 88 GLN A O 1
ATOM 706 N N . THR A 1 89 ? -18.417 -6.807 4.994 1.00 96.69 89 THR A N 1
ATOM 707 C CA . THR A 1 89 ? -18.954 -5.814 4.061 1.00 96.69 89 THR A CA 1
ATOM 708 C C . THR A 1 89 ? -18.844 -6.296 2.618 1.00 96.69 89 THR A C 1
ATOM 710 O O . THR A 1 89 ? -17.806 -6.831 2.229 1.00 96.69 89 THR A O 1
ATOM 713 N N . THR A 1 90 ? -19.885 -6.101 1.805 1.00 94.69 90 THR A N 1
ATOM 714 C CA . THR A 1 90 ? -19.923 -6.546 0.396 1.00 94.69 90 THR A CA 1
ATOM 715 C C . THR A 1 90 ? -19.899 -5.404 -0.616 1.00 94.69 90 THR A C 1
ATOM 717 O O . THR A 1 90 ? -19.436 -5.604 -1.738 1.00 94.69 90 THR A O 1
ATOM 720 N N . THR A 1 91 ? -20.351 -4.207 -0.233 1.00 93.12 91 THR A N 1
ATOM 721 C CA . THR A 1 91 ? -20.454 -3.043 -1.124 1.00 93.12 91 THR A CA 1
ATOM 722 C C . THR A 1 91 ? -19.526 -1.917 -0.692 1.00 93.12 91 THR A C 1
ATOM 724 O O . THR A 1 91 ? -19.176 -1.773 0.481 1.00 93.12 91 THR A O 1
ATOM 727 N N . ARG A 1 92 ? -19.134 -1.081 -1.654 1.00 91.44 92 ARG A N 1
ATOM 728 C CA . ARG A 1 92 ? -18.298 0.092 -1.395 1.00 91.44 92 ARG A CA 1
ATOM 729 C C . ARG A 1 92 ? -19.005 1.076 -0.464 1.00 91.44 92 ARG A C 1
ATOM 731 O O . ARG A 1 92 ? -18.388 1.592 0.460 1.00 91.44 92 ARG A O 1
ATOM 738 N N . GLU A 1 93 ? -20.291 1.313 -0.684 1.00 91.94 93 GLU A N 1
ATOM 739 C CA . GLU A 1 93 ? -21.103 2.282 0.055 1.00 91.94 93 GLU A CA 1
ATOM 740 C C . GLU A 1 93 ? -21.190 1.907 1.538 1.00 91.94 93 GLU A C 1
ATOM 742 O O . GLU A 1 93 ? -21.046 2.776 2.397 1.00 91.94 93 GLU A O 1
ATOM 747 N N . ALA A 1 94 ? -21.326 0.612 1.837 1.00 94.75 94 ALA A N 1
ATOM 748 C CA . ALA A 1 94 ? -21.298 0.101 3.204 1.00 94.75 94 ALA A CA 1
ATOM 749 C C . ALA A 1 94 ? -19.892 0.148 3.836 1.00 94.75 94 ALA A C 1
ATOM 751 O O . ALA A 1 94 ? -19.776 0.255 5.054 1.00 94.75 94 ALA A O 1
ATOM 752 N N . ALA A 1 95 ? -18.819 0.131 3.035 1.00 95.50 95 ALA A N 1
ATOM 753 C CA . ALA A 1 95 ? -17.447 0.248 3.535 1.00 95.50 95 ALA A CA 1
ATOM 754 C C . ALA A 1 95 ? -17.037 1.694 3.867 1.00 95.50 95 ALA A C 1
ATOM 756 O O . ALA A 1 95 ? -16.182 1.901 4.726 1.00 95.50 95 ALA A O 1
ATOM 757 N N . VAL A 1 96 ? -17.648 2.708 3.240 1.00 94.38 96 VAL A N 1
ATOM 758 C CA . VAL A 1 96 ? -17.356 4.130 3.513 1.00 94.38 96 VAL A CA 1
ATOM 759 C C . VAL A 1 96 ? -17.418 4.490 5.008 1.00 94.38 96 VAL A C 1
ATOM 761 O O . VAL A 1 96 ? -16.454 5.088 5.489 1.00 94.38 96 VAL A O 1
ATOM 764 N N . PRO A 1 97 ? -18.487 4.177 5.771 1.00 95.81 97 PRO A N 1
ATOM 765 C CA . PRO A 1 97 ? -18.523 4.493 7.200 1.00 95.81 97 PRO A CA 1
ATOM 766 C C . PRO A 1 97 ? -17.421 3.777 7.995 1.00 95.81 97 PRO A C 1
ATOM 768 O O . PRO A 1 97 ? -16.846 4.388 8.890 1.00 95.81 97 PRO A O 1
ATOM 771 N N . ILE A 1 98 ? -17.059 2.544 7.625 1.00 96.69 98 ILE A N 1
ATOM 772 C CA . ILE A 1 98 ? -15.968 1.784 8.261 1.00 96.69 98 ILE A CA 1
ATOM 773 C C . ILE A 1 98 ? -14.625 2.494 8.042 1.00 96.69 98 ILE A C 1
ATOM 775 O O . ILE A 1 98 ? -13.845 2.665 8.976 1.00 96.69 98 ILE A O 1
ATOM 779 N N . PHE A 1 99 ? -14.370 2.972 6.820 1.00 96.06 99 PHE A N 1
ATOM 780 C CA . PHE A 1 99 ? -13.161 3.734 6.499 1.00 96.06 99 PHE A CA 1
ATOM 781 C C . PHE A 1 99 ? -13.107 5.059 7.263 1.00 96.06 99 PHE A C 1
ATOM 783 O O . PHE A 1 99 ? -12.073 5.392 7.834 1.00 96.06 99 PHE A O 1
ATOM 790 N N . LYS A 1 100 ? -14.221 5.799 7.323 1.00 95.75 100 LYS A N 1
ATOM 791 C CA . LYS A 1 100 ? -14.294 7.058 8.080 1.00 95.75 100 LYS A CA 1
ATOM 792 C C . LYS A 1 100 ? -14.045 6.854 9.572 1.00 95.75 100 LYS A C 1
ATOM 794 O O . LYS A 1 100 ? -13.378 7.679 10.197 1.00 95.75 100 LYS A O 1
ATOM 799 N N . GLU A 1 101 ? -14.564 5.767 10.135 1.00 96.44 101 GLU A N 1
ATOM 800 C CA . GLU A 1 101 ? -14.317 5.422 11.532 1.00 96.44 101 GLU A CA 1
ATOM 801 C C . GLU A 1 101 ? -12.850 5.053 11.766 1.00 96.44 101 GLU A C 1
ATOM 803 O O . GLU A 1 101 ? -12.258 5.521 12.735 1.00 96.44 101 GLU A O 1
ATOM 808 N N . ALA A 1 102 ? -12.212 4.334 10.839 1.00 96.69 102 ALA A N 1
ATOM 809 C CA . ALA A 1 102 ? -10.774 4.071 10.910 1.00 96.69 102 ALA A CA 1
ATOM 810 C C . ALA A 1 102 ? -9.945 5.348 10.963 1.00 96.69 102 ALA A C 1
ATOM 812 O O . ALA A 1 102 ? -9.069 5.465 11.815 1.00 96.69 102 ALA A O 1
ATOM 813 N N . VAL A 1 103 ? -10.264 6.353 10.149 1.00 95.44 103 VAL A N 1
ATOM 814 C CA . VAL A 1 103 ? -9.591 7.657 10.232 1.00 95.44 103 VAL A CA 1
ATOM 815 C C . VAL A 1 103 ? -9.765 8.290 11.612 1.00 95.44 103 VAL A C 1
ATOM 817 O O . VAL A 1 103 ? -8.794 8.774 12.192 1.00 95.44 103 VAL A O 1
ATOM 820 N N . ARG A 1 104 ? -10.976 8.261 12.181 1.00 95.75 104 ARG A N 1
ATOM 821 C CA . ARG A 1 104 ? -11.217 8.787 13.535 1.00 95.75 104 ARG A CA 1
ATOM 822 C C . ARG A 1 104 ? -10.396 8.048 14.592 1.00 95.75 104 ARG A C 1
ATOM 824 O O . ARG A 1 104 ? -9.803 8.702 15.449 1.00 95.75 104 ARG A O 1
ATOM 831 N N . GLN A 1 105 ? -10.330 6.721 14.518 1.00 96.19 105 GLN A N 1
ATOM 832 C CA . GLN A 1 105 ? -9.566 5.904 15.461 1.00 96.19 105 GLN A CA 1
ATOM 833 C C . GLN A 1 105 ? -8.063 6.158 15.336 1.00 96.19 105 GLN A C 1
ATOM 835 O O . GLN A 1 105 ? -7.404 6.373 16.346 1.00 96.19 105 GLN A O 1
ATOM 840 N N . LEU A 1 106 ? -7.519 6.264 14.121 1.00 95.50 106 LEU A N 1
ATOM 841 C CA . LEU A 1 106 ? -6.114 6.639 13.926 1.00 95.50 106 LEU A CA 1
ATOM 842 C C . LEU A 1 106 ? -5.811 8.038 14.484 1.00 95.50 106 LEU A C 1
ATOM 844 O O . LEU A 1 106 ? -4.782 8.240 15.131 1.00 95.50 106 LEU A O 1
ATOM 848 N N . ASN A 1 107 ? -6.731 8.993 14.319 1.00 94.88 107 ASN A N 1
ATOM 849 C CA . ASN A 1 107 ? -6.577 10.335 14.879 1.00 94.88 107 ASN A CA 1
ATOM 850 C C . ASN A 1 107 ? -6.539 10.349 16.416 1.00 94.88 107 ASN A C 1
ATOM 852 O O . ASN A 1 107 ? -5.821 11.160 16.998 1.00 94.88 107 ASN A O 1
ATOM 856 N N . LYS A 1 108 ? -7.280 9.450 17.082 1.00 95.75 108 LYS A N 1
ATOM 857 C CA . LYS A 1 108 ? -7.281 9.309 18.552 1.00 95.75 108 LYS A CA 1
ATOM 858 C C . LYS A 1 108 ? -5.872 9.055 19.101 1.00 95.75 108 LYS A C 1
ATOM 860 O O . LYS A 1 108 ? -5.532 9.559 20.165 1.00 95.75 108 LYS A O 1
ATOM 865 N N . TYR A 1 109 ? -5.049 8.327 18.349 1.00 94.69 109 TYR A N 1
ATOM 866 C CA . TYR A 1 109 ? -3.650 8.042 18.677 1.00 94.69 109 TYR A CA 1
ATOM 867 C C . TYR A 1 109 ? -2.669 9.081 18.108 1.00 94.69 109 TYR A C 1
ATOM 869 O O . TYR A 1 109 ? -1.467 8.840 18.085 1.00 94.69 109 TYR A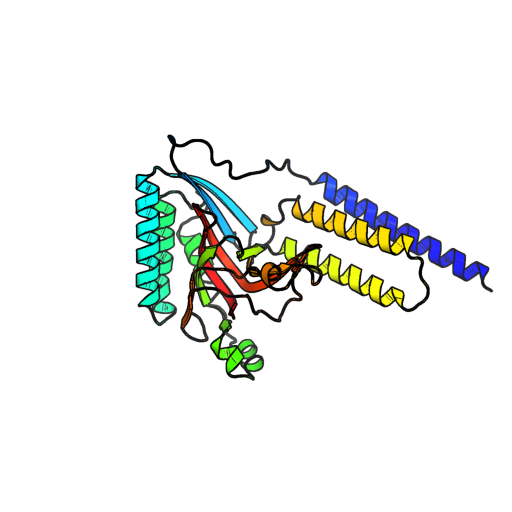 O 1
ATOM 877 N N . MET A 1 110 ? -3.162 10.230 17.628 1.00 93.94 110 MET A N 1
ATOM 878 C CA . MET A 1 110 ? -2.376 11.279 16.962 1.00 93.94 110 MET A CA 1
ATOM 879 C C . MET A 1 110 ? -1.610 10.797 15.720 1.00 93.94 110 MET A C 1
ATOM 881 O O . MET A 1 110 ? -0.637 11.424 15.312 1.00 93.94 110 MET A O 1
ATOM 885 N N . LEU A 1 111 ? -2.053 9.707 15.084 1.00 94.00 111 LEU A N 1
ATOM 886 C CA . LEU A 1 111 ? -1.390 9.132 13.909 1.00 94.00 111 LEU A CA 1
ATOM 887 C C . LEU A 1 111 ? -1.684 9.911 12.613 1.00 94.00 111 LEU A C 1
ATOM 889 O O . LEU A 1 111 ? -1.271 9.486 11.542 1.00 94.00 111 LEU A O 1
ATOM 893 N N . LEU A 1 112 ? -2.388 11.045 12.678 1.00 92.81 112 LEU A N 1
ATOM 894 C CA . LEU A 1 112 ? -2.728 11.888 11.526 1.00 92.81 112 LEU A CA 1
ATOM 895 C C . LEU A 1 112 ? -2.132 13.301 11.660 1.00 92.81 112 LEU A C 1
ATOM 897 O O . LEU A 1 112 ? -1.866 13.741 12.782 1.00 92.81 112 LEU A O 1
ATOM 901 N N . PRO A 1 113 ? -1.904 14.024 10.542 1.00 87.38 113 PRO A N 1
ATOM 902 C CA . PRO A 1 113 ? -1.260 15.332 10.591 1.00 87.38 113 PRO A CA 1
ATOM 903 C C . PRO A 1 113 ? -2.157 16.335 11.306 1.00 87.38 113 PRO A C 1
ATOM 905 O O . PRO A 1 113 ? -3.333 16.452 10.966 1.00 87.38 113 PRO A O 1
ATOM 908 N N . ARG A 1 114 ? -1.604 17.092 12.260 1.00 85.12 114 ARG A N 1
ATOM 909 C CA . ARG A 1 114 ? -2.376 18.041 13.084 1.00 85.12 114 ARG A CA 1
ATOM 910 C C . ARG A 1 114 ? -3.013 19.154 12.258 1.00 85.12 114 ARG A C 1
ATOM 912 O O . ARG A 1 114 ? -4.063 19.668 12.622 1.00 85.12 114 ARG A O 1
ATOM 919 N N . GLU A 1 115 ? -2.381 19.512 11.147 1.00 84.62 115 GLU A N 1
ATOM 920 C CA . GLU A 1 115 ? -2.821 20.578 10.250 1.00 84.62 115 GLU A CA 1
ATOM 921 C C . GLU A 1 115 ? -3.914 20.111 9.280 1.00 84.62 115 GLU A C 1
ATOM 923 O O . GLU A 1 115 ? -4.490 20.930 8.570 1.00 84.62 115 GLU A O 1
ATOM 928 N N . THR A 1 116 ? -4.178 18.801 9.200 1.00 81.75 116 THR A N 1
ATOM 929 C CA . THR A 1 116 ? -5.139 18.234 8.247 1.00 81.75 116 THR A CA 1
ATOM 930 C C . THR A 1 116 ? -6.390 17.787 8.989 1.00 81.75 116 THR A C 1
ATOM 932 O O . THR A 1 116 ? -6.330 16.949 9.887 1.00 81.75 116 THR A O 1
ATOM 935 N N . SER A 1 117 ? -7.549 18.331 8.619 1.00 88.00 117 SER A N 1
ATOM 936 C CA . SER A 1 117 ? -8.795 17.953 9.284 1.00 88.00 117 SER A CA 1
ATOM 937 C C . SER A 1 117 ? -9.179 16.505 8.952 1.00 88.00 117 SER A C 1
ATOM 939 O O . SER A 1 117 ? -8.927 16.002 7.853 1.00 88.00 117 SER A O 1
ATOM 941 N N . ILE A 1 118 ? -9.855 15.830 9.888 1.00 88.94 118 ILE A N 1
ATOM 942 C CA . ILE A 1 118 ? -10.418 14.486 9.660 1.00 88.94 118 ILE A CA 1
ATOM 943 C C . ILE A 1 118 ? -11.320 14.482 8.416 1.00 88.94 118 ILE A C 1
ATOM 945 O O . ILE A 1 118 ? -11.356 13.508 7.666 1.00 88.94 118 ILE A O 1
ATOM 949 N N . GLU A 1 119 ? -12.038 15.579 8.177 1.00 88.75 119 GLU A N 1
ATOM 950 C CA . GLU A 1 119 ? -12.893 15.745 7.005 1.00 88.75 119 GLU A CA 1
ATOM 951 C C . GLU A 1 119 ? -12.091 15.789 5.700 1.00 88.75 119 GLU A C 1
ATOM 953 O O . GLU A 1 119 ? -12.447 15.087 4.756 1.00 88.75 119 GLU A O 1
ATOM 958 N N . GLN A 1 120 ? -10.979 16.529 5.654 1.00 87.00 120 GLN A N 1
ATOM 959 C CA . GLN A 1 120 ? -10.087 16.549 4.491 1.00 87.00 120 GLN A CA 1
ATOM 960 C C . GLN A 1 120 ? -9.546 15.149 4.186 1.00 87.00 120 GLN A C 1
ATOM 962 O O . GLN A 1 120 ? -9.606 14.704 3.043 1.00 87.00 120 GLN A O 1
ATOM 967 N N . ILE A 1 121 ? -9.089 14.422 5.209 1.00 86.50 121 ILE A N 1
ATOM 968 C CA . ILE A 1 121 ? -8.557 13.059 5.069 1.00 86.50 121 ILE A CA 1
ATOM 969 C C . ILE A 1 121 ? -9.643 12.087 4.577 1.00 86.50 121 ILE A C 1
ATOM 971 O O . ILE A 1 121 ? -9.416 11.300 3.656 1.00 86.50 121 ILE A O 1
ATOM 975 N N . ASN A 1 122 ? -10.851 12.179 5.133 1.00 87.94 122 ASN A N 1
ATOM 976 C CA . ASN A 1 122 ? -11.994 11.384 4.689 1.00 87.94 122 ASN A CA 1
ATOM 977 C C . ASN A 1 122 ? -12.401 11.701 3.246 1.00 87.94 122 ASN A C 1
ATOM 979 O O . ASN A 1 122 ? -12.705 10.789 2.477 1.00 87.94 122 ASN A O 1
ATOM 983 N N . ASN A 1 123 ? -12.399 12.978 2.864 1.00 85.19 123 ASN A N 1
ATOM 984 C CA . ASN A 1 123 ? -12.719 13.392 1.504 1.00 85.19 123 ASN A CA 1
ATOM 985 C C . ASN A 1 123 ? -11.660 12.884 0.521 1.00 85.19 123 ASN A C 1
ATOM 987 O O . ASN A 1 123 ? -12.026 12.317 -0.503 1.00 85.19 123 ASN A O 1
ATOM 991 N N . LEU A 1 124 ? -10.371 12.957 0.861 1.00 80.88 124 LEU A N 1
ATOM 992 C CA . LEU A 1 124 ? -9.291 12.400 0.037 1.00 80.88 124 LEU A CA 1
ATOM 993 C C . LEU A 1 124 ? -9.474 10.899 -0.241 1.00 80.88 124 LEU A C 1
ATOM 995 O O . LEU A 1 124 ? -9.265 10.452 -1.366 1.00 80.88 124 LEU A O 1
ATOM 999 N N . MET A 1 125 ? -9.910 10.122 0.754 1.00 79.50 125 MET A N 1
ATOM 1000 C CA . MET A 1 125 ? -10.119 8.678 0.592 1.00 79.50 125 MET A CA 1
ATOM 1001 C C . MET A 1 125 ? -11.418 8.300 -0.123 1.00 79.50 125 MET A C 1
ATOM 1003 O O . MET A 1 125 ? -11.505 7.207 -0.671 1.00 79.50 125 MET A O 1
ATOM 1007 N N . VAL A 1 126 ? -12.448 9.150 -0.107 1.00 73.25 126 VAL A N 1
ATOM 1008 C CA . VAL A 1 126 ? -13.782 8.789 -0.623 1.00 73.25 126 VAL A CA 1
ATOM 1009 C C . VAL A 1 126 ? -14.106 9.477 -1.958 1.00 73.25 126 VAL A C 1
ATOM 1011 O O . VAL A 1 126 ? -14.847 8.909 -2.765 1.00 73.25 126 VAL A O 1
ATOM 1014 N N . VAL A 1 127 ? -13.565 10.673 -2.224 1.00 63.00 127 VAL A N 1
ATOM 1015 C CA . VAL A 1 127 ? -13.905 11.513 -3.395 1.00 63.00 127 VAL A CA 1
ATOM 1016 C C . VAL A 1 127 ? -13.289 10.997 -4.695 1.00 63.00 127 VAL A C 1
ATOM 1018 O O . VAL A 1 127 ? -13.982 10.980 -5.709 1.00 63.00 127 VAL A O 1
ATOM 1021 N N . THR A 1 128 ? -12.065 10.461 -4.657 1.00 58.94 128 THR A N 1
ATOM 1022 C CA . THR A 1 128 ? -11.336 9.837 -5.793 1.00 58.94 128 THR A CA 1
ATOM 1023 C C . THR A 1 128 ? -12.144 8.826 -6.610 1.00 58.94 128 THR A C 1
ATOM 1025 O O . THR A 1 128 ? -11.760 8.478 -7.723 1.00 58.94 128 THR A O 1
ATOM 1028 N N . THR A 1 129 ? -13.247 8.321 -6.059 1.00 53.69 129 THR A N 1
ATOM 1029 C CA . THR A 1 129 ? -14.061 7.250 -6.640 1.00 53.69 129 THR A CA 1
ATOM 1030 C C . THR A 1 129 ? -15.493 7.677 -6.984 1.00 53.69 129 THR A C 1
ATOM 1032 O O . THR A 1 129 ? -16.206 6.898 -7.608 1.00 53.69 129 THR A O 1
ATOM 1035 N N . LYS A 1 130 ? -15.935 8.890 -6.607 1.00 52.72 130 LYS A N 1
ATOM 1036 C CA . LYS A 1 130 ? -17.293 9.393 -6.907 1.00 52.72 130 LYS A CA 1
ATOM 1037 C C . LYS A 1 130 ? -17.413 10.067 -8.280 1.00 52.72 130 LYS A C 1
ATOM 1039 O O . LYS A 1 130 ? -18.473 9.972 -8.885 1.00 52.72 130 LYS A O 1
ATOM 1044 N N . ASP A 1 131 ? -16.342 10.680 -8.783 1.00 51.88 131 ASP A N 1
ATOM 1045 C CA . ASP A 1 131 ? -16.378 11.494 -10.014 1.00 51.88 131 ASP A CA 1
ATOM 1046 C C . ASP A 1 131 ? -16.094 10.727 -11.312 1.00 51.88 131 ASP A C 1
ATOM 1048 O O . ASP A 1 131 ? -15.986 11.311 -12.391 1.00 51.88 131 ASP A O 1
ATOM 1052 N N . VAL A 1 132 ? -16.011 9.399 -11.260 1.00 53.03 132 VAL A N 1
ATOM 1053 C CA . VAL A 1 132 ? -15.782 8.600 -12.467 1.00 53.03 132 VAL A CA 1
ATOM 1054 C C . VAL A 1 132 ? -17.109 8.348 -13.169 1.00 53.03 132 VAL A C 1
ATOM 1056 O O . VAL A 1 132 ? -17.672 7.258 -13.129 1.00 53.03 132 VAL A O 1
ATOM 1059 N N . GLN A 1 133 ? -17.606 9.379 -13.846 1.00 44.69 133 GLN A N 1
ATOM 1060 C CA . GLN A 1 133 ? -18.818 9.310 -14.668 1.00 44.69 133 GLN A CA 1
ATOM 1061 C C . GLN A 1 133 ? -18.631 8.494 -15.966 1.00 44.69 133 GLN A C 1
ATOM 1063 O O . GLN A 1 133 ? -19.583 8.302 -16.722 1.00 44.69 133 GLN A O 1
ATOM 1068 N N . HIS A 1 134 ? -17.432 7.957 -16.232 1.00 47.91 134 HIS A N 1
ATOM 1069 C CA . HIS A 1 134 ? -17.124 7.236 -17.471 1.00 47.91 134 HIS A CA 1
ATOM 1070 C C . HIS A 1 134 ? -16.485 5.852 -17.234 1.00 47.91 134 HIS A C 1
ATOM 1072 O O . HIS A 1 134 ? -15.264 5.704 -17.289 1.00 47.91 134 HIS A O 1
ATOM 1078 N N . PRO A 1 135 ? -17.294 4.788 -17.056 1.00 51.34 135 PRO A N 1
ATOM 1079 C CA . PRO A 1 135 ? -16.815 3.402 -16.944 1.00 51.34 135 PRO A CA 1
ATOM 1080 C C . PRO A 1 135 ? -16.260 2.814 -18.260 1.00 51.34 135 PRO A C 1
ATOM 1082 O O . PRO A 1 135 ? -15.885 1.640 -18.318 1.00 51.34 135 PRO A O 1
ATOM 1085 N N . THR A 1 136 ? -16.210 3.596 -19.341 1.00 50.28 136 THR A N 1
ATOM 1086 C CA . THR A 1 136 ? -15.866 3.131 -20.692 1.00 50.28 136 THR A CA 1
ATOM 1087 C C . THR A 1 136 ? -14.420 2.646 -20.829 1.00 50.28 136 THR A C 1
ATOM 1089 O O . THR A 1 136 ? -14.196 1.693 -21.572 1.00 50.28 136 THR A O 1
ATOM 1092 N N . MET A 1 137 ? -13.455 3.196 -20.077 1.00 47.25 137 MET A N 1
ATOM 1093 C CA . MET A 1 137 ? -12.060 2.711 -20.108 1.00 47.25 137 MET A CA 1
ATOM 1094 C C . MET A 1 137 ? -11.861 1.351 -19.422 1.00 47.25 137 MET A C 1
ATOM 1096 O O . MET A 1 137 ? -11.042 0.555 -19.871 1.00 47.25 137 MET A O 1
ATOM 1100 N N . VAL A 1 138 ? -12.619 1.039 -18.364 1.00 53.62 138 VAL A N 1
ATOM 1101 C CA . VAL A 1 138 ? -12.512 -0.269 -17.684 1.00 53.62 138 VAL A CA 1
ATOM 1102 C C . VAL A 1 138 ? -13.159 -1.368 -18.536 1.00 53.62 138 VAL A C 1
ATOM 1104 O O . VAL A 1 138 ? -12.651 -2.485 -18.593 1.00 53.62 138 VAL A O 1
ATOM 1107 N N . ARG A 1 139 ? -14.234 -1.033 -19.267 1.00 50.47 139 ARG A N 1
ATOM 1108 C CA . ARG A 1 139 ? -14.951 -1.951 -20.171 1.00 50.47 139 ARG A CA 1
ATOM 1109 C C . ARG A 1 139 ? -14.174 -2.344 -21.431 1.00 50.47 139 ARG A C 1
ATOM 1111 O O . ARG A 1 139 ? -14.419 -3.420 -21.970 1.00 50.47 139 ARG A O 1
ATOM 1118 N N . SER A 1 140 ? -13.269 -1.502 -21.934 1.00 51.03 140 SER A N 1
ATOM 1119 C CA . SER A 1 140 ? -12.469 -1.836 -23.123 1.00 51.03 140 SER A CA 1
ATOM 1120 C C . SER A 1 140 ? -11.257 -2.718 -22.795 1.00 51.03 140 SER A C 1
ATOM 1122 O O . SER A 1 140 ? -10.861 -3.532 -23.630 1.00 51.03 140 SER A O 1
ATOM 1124 N N . ALA A 1 141 ? -10.718 -2.621 -21.573 1.00 52.88 141 ALA A N 1
ATOM 1125 C CA . ALA A 1 141 ? -9.609 -3.445 -21.082 1.00 52.88 141 ALA A CA 1
ATOM 1126 C C . ALA A 1 141 ? -10.036 -4.863 -20.638 1.00 52.88 141 ALA A C 1
ATOM 1128 O O . ALA A 1 141 ? -9.212 -5.772 -20.567 1.00 52.88 141 ALA A O 1
ATOM 1129 N N . SER A 1 142 ? -11.326 -5.090 -20.379 1.00 53.03 142 SER A N 1
ATOM 1130 C CA . SER A 1 142 ? -11.873 -6.317 -19.784 1.00 53.03 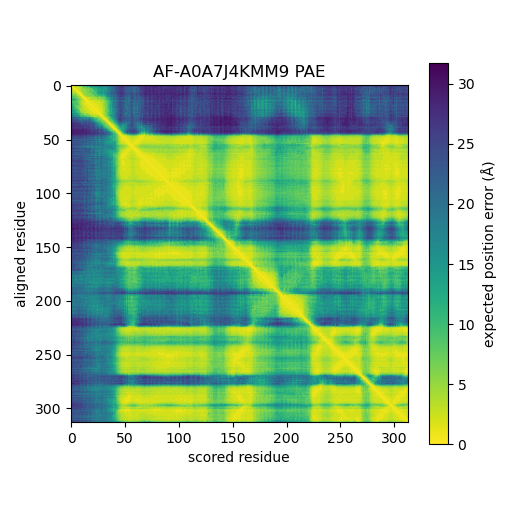142 SER A CA 1
ATOM 1131 C C . SER A 1 142 ? -12.174 -7.461 -20.767 1.00 53.03 142 SER A C 1
ATOM 1133 O O . SER A 1 142 ? -13.137 -8.199 -20.574 1.00 53.03 142 SER A O 1
ATOM 1135 N N . ARG A 1 143 ? -11.385 -7.639 -21.835 1.00 54.66 143 ARG A N 1
ATOM 1136 C CA . ARG A 1 143 ? -11.646 -8.698 -22.837 1.00 54.66 143 ARG A CA 1
ATOM 1137 C C . ARG A 1 143 ? -11.360 -10.130 -22.349 1.00 54.66 143 ARG A C 1
ATOM 1139 O O . ARG A 1 143 ? -11.651 -11.071 -23.077 1.00 54.66 143 ARG A O 1
ATOM 1146 N N . THR A 1 144 ? -10.839 -10.316 -21.134 1.00 63.78 144 THR A N 1
ATOM 1147 C CA . THR A 1 144 ? -10.586 -11.638 -20.535 1.00 63.78 144 THR A CA 1
ATOM 1148 C C . THR A 1 144 ? -11.197 -11.740 -19.133 1.00 63.78 144 THR A C 1
ATOM 1150 O O . THR A 1 144 ? -11.075 -10.825 -18.315 1.00 63.78 144 THR A O 1
ATOM 1153 N N . SER A 1 145 ? -11.859 -12.866 -18.838 1.00 67.94 145 SER A N 1
ATOM 1154 C CA . SER A 1 145 ? -12.468 -13.164 -17.527 1.00 67.94 145 SER A CA 1
ATOM 1155 C C . SER A 1 145 ? -11.456 -13.095 -16.381 1.00 67.94 145 SER A C 1
ATOM 1157 O O . SER A 1 145 ? -11.773 -12.628 -15.288 1.00 67.94 145 SER A O 1
ATOM 1159 N N . ASP A 1 146 ? -10.217 -13.502 -16.648 1.00 75.75 146 ASP A N 1
ATOM 1160 C CA . ASP A 1 146 ? -9.140 -13.528 -15.659 1.00 75.75 146 ASP A CA 1
ATOM 1161 C C . ASP A 1 146 ? -8.751 -12.127 -15.185 1.00 75.75 146 ASP A C 1
ATOM 1163 O O . ASP A 1 146 ? -8.504 -11.925 -13.994 1.00 75.75 146 ASP A O 1
ATOM 1167 N N . PHE A 1 147 ? -8.761 -11.140 -16.088 1.00 75.75 147 PHE A N 1
ATOM 1168 C CA . PHE A 1 147 ? -8.492 -9.749 -15.732 1.00 75.75 147 PHE A CA 1
ATOM 1169 C C . PHE A 1 147 ? -9.564 -9.206 -14.778 1.00 75.75 147 PHE A C 1
ATOM 1171 O O . PHE A 1 147 ? -9.231 -8.627 -13.746 1.00 75.75 147 PHE A O 1
ATOM 1178 N N . LEU A 1 148 ? -10.846 -9.455 -15.068 1.00 76.31 148 LEU A N 1
ATOM 1179 C CA . LEU A 1 148 ? -11.969 -9.031 -14.218 1.00 76.31 148 LEU A CA 1
ATOM 1180 C C . LEU A 1 148 ? -11.982 -9.723 -12.849 1.00 76.31 148 LEU A C 1
ATOM 1182 O O . LEU A 1 148 ? -12.454 -9.158 -11.858 1.00 76.31 148 LEU A O 1
ATOM 1186 N N . ASN A 1 149 ? -11.466 -10.948 -12.771 1.00 83.06 149 ASN A N 1
ATOM 1187 C CA . ASN A 1 149 ? -11.408 -11.685 -11.516 1.00 83.06 149 ASN A CA 1
ATOM 1188 C C . ASN A 1 149 ? -10.344 -11.139 -10.565 1.00 83.06 149 ASN A C 1
ATOM 1190 O O . ASN A 1 149 ? -10.597 -11.096 -9.360 1.00 83.06 149 ASN A O 1
ATOM 1194 N N . ARG A 1 150 ? -9.217 -10.666 -11.103 1.00 85.88 150 ARG A N 1
ATOM 1195 C CA . ARG A 1 150 ? -8.035 -10.239 -10.336 1.00 85.88 150 ARG A CA 1
ATOM 1196 C C . ARG A 1 150 ? -7.866 -8.729 -10.210 1.00 85.88 150 ARG A C 1
ATOM 1198 O O . ARG A 1 150 ? -6.981 -8.283 -9.485 1.00 85.88 150 ARG A O 1
ATOM 1205 N N . THR A 1 151 ? -8.707 -7.956 -10.890 1.00 90.12 151 THR A N 1
ATOM 1206 C CA . THR A 1 151 ? -8.620 -6.494 -10.921 1.00 90.12 151 THR A CA 1
ATOM 1207 C C . THR A 1 151 ? -9.812 -5.853 -10.220 1.00 90.12 151 THR A C 1
ATOM 1209 O O . THR A 1 151 ? -10.925 -6.380 -10.237 1.00 90.12 151 THR A O 1
ATOM 1212 N N . ASN A 1 152 ? -9.590 -4.682 -9.634 1.00 91.25 152 ASN A N 1
ATOM 1213 C CA . ASN A 1 152 ? -10.633 -3.760 -9.213 1.00 91.25 152 ASN A CA 1
ATOM 1214 C C . ASN A 1 152 ? -10.284 -2.336 -9.651 1.00 91.25 152 ASN A C 1
ATOM 1216 O O . ASN A 1 152 ? -9.110 -1.990 -9.756 1.00 91.25 152 ASN A O 1
ATOM 1220 N N . ALA A 1 153 ? -11.295 -1.513 -9.904 1.00 88.88 153 ALA A N 1
ATOM 1221 C 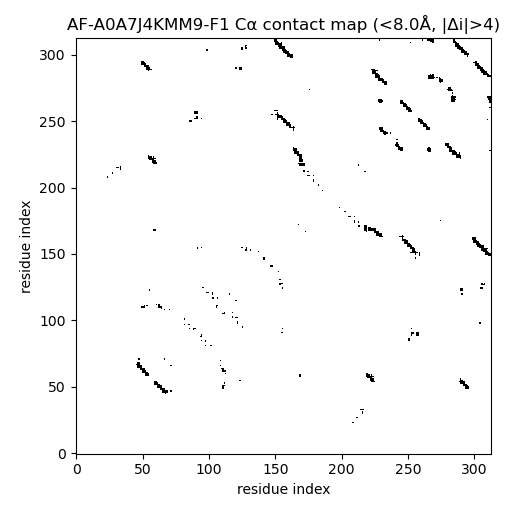CA . ALA A 1 153 ? -11.123 -0.138 -10.363 1.00 88.88 153 ALA A CA 1
ATOM 1222 C C . ALA A 1 153 ? -11.900 0.826 -9.467 1.00 88.88 153 ALA A C 1
ATOM 1224 O O . ALA A 1 153 ? -12.993 0.492 -9.000 1.00 88.88 153 ALA A O 1
ATOM 1225 N N . PHE A 1 154 ? -11.325 2.012 -9.253 1.00 86.75 154 PHE A N 1
ATOM 1226 C CA . PHE A 1 154 ? -11.874 3.097 -8.435 1.00 86.75 154 PHE A CA 1
ATOM 1227 C C . PHE A 1 154 ? -12.435 2.583 -7.111 1.00 86.75 154 PHE A C 1
ATOM 1229 O O . PHE A 1 154 ? -13.614 2.735 -6.785 1.00 86.75 154 PHE A O 1
ATOM 1236 N N . CYS A 1 155 ? -11.569 1.904 -6.370 1.00 91.12 155 CYS A N 1
ATOM 1237 C CA . CYS A 1 155 ? -11.932 1.154 -5.186 1.00 91.12 155 CYS A CA 1
ATOM 1238 C C . CYS A 1 155 ? -11.418 1.821 -3.913 1.00 91.12 155 CYS A C 1
ATOM 1240 O O . CYS A 1 155 ? -10.348 2.434 -3.894 1.00 91.12 155 CYS A O 1
ATOM 1242 N N . LEU A 1 156 ? -12.152 1.609 -2.824 1.00 95.06 156 LEU A N 1
ATOM 1243 C CA . LEU A 1 156 ? -11.577 1.662 -1.487 1.00 95.06 156 LEU A CA 1
ATOM 1244 C C . LEU A 1 156 ? -10.654 0.452 -1.328 1.00 95.06 156 LEU A C 1
ATOM 1246 O O . LEU A 1 156 ? -11.041 -0.658 -1.692 1.00 95.06 156 LEU A O 1
ATOM 1250 N N . ILE A 1 157 ? -9.449 0.65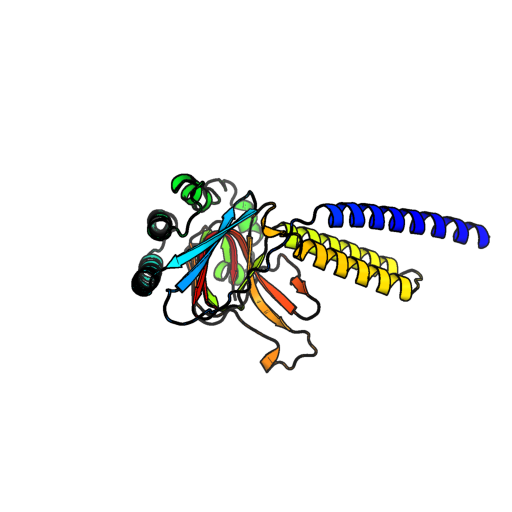8 -0.812 1.00 96.31 157 ILE A N 1
ATOM 1251 C CA . ILE A 1 157 ? -8.448 -0.388 -0.598 1.00 96.31 157 ILE A CA 1
ATOM 1252 C C . ILE A 1 157 ? -7.925 -0.313 0.834 1.00 96.31 157 ILE A C 1
ATOM 1254 O O . ILE A 1 157 ? -7.610 0.764 1.335 1.00 96.31 157 ILE A O 1
ATOM 1258 N N . ALA A 1 158 ? -7.815 -1.466 1.483 1.00 97.75 158 ALA A N 1
ATOM 1259 C CA . ALA A 1 158 ? -7.114 -1.608 2.749 1.00 97.75 158 ALA A CA 1
ATOM 1260 C C . ALA A 1 158 ? -6.321 -2.913 2.775 1.00 97.75 158 ALA A C 1
ATOM 1262 O O . ALA A 1 158 ? -6.696 -3.884 2.115 1.00 97.75 158 ALA A O 1
ATOM 1263 N N . GLY A 1 159 ? -5.248 -2.954 3.550 1.00 97.69 159 GLY A N 1
ATOM 1264 C CA . GLY A 1 159 ? -4.456 -4.161 3.709 1.00 97.69 159 GLY A CA 1
ATOM 1265 C C . GLY A 1 159 ? -3.451 -4.070 4.840 1.00 97.69 159 GLY A C 1
ATOM 1266 O O . GLY A 1 159 ? -3.139 -2.989 5.332 1.00 97.69 159 GLY A O 1
ATOM 1267 N N . GLN A 1 160 ? -2.930 -5.225 5.230 1.00 97.50 160 GLN A N 1
ATOM 1268 C CA . GLN A 1 160 ? -1.765 -5.337 6.095 1.00 97.50 160 GLN A CA 1
ATOM 1269 C C . GLN A 1 160 ? -0.816 -6.341 5.468 1.00 97.50 160 GLN A C 1
ATOM 1271 O O . GLN A 1 160 ? -1.201 -7.494 5.259 1.00 97.50 160 GLN A O 1
ATOM 1276 N N . THR A 1 161 ? 0.399 -5.906 5.144 1.00 96.56 161 THR A N 1
ATOM 1277 C CA . THR A 1 161 ? 1.372 -6.765 4.462 1.00 96.56 161 THR A CA 1
ATOM 1278 C C . THR A 1 161 ? 2.792 -6.600 5.000 1.00 96.56 161 THR A C 1
ATOM 1280 O O . THR A 1 161 ? 3.060 -5.688 5.780 1.00 96.56 161 THR A O 1
ATOM 1283 N N . THR A 1 162 ? 3.690 -7.504 4.612 1.00 94.00 162 THR A N 1
ATOM 1284 C CA . THR A 1 162 ? 5.113 -7.527 4.992 1.00 94.00 162 THR A CA 1
ATOM 1285 C C . THR A 1 162 ? 5.978 -6.622 4.117 1.00 94.00 162 THR A C 1
ATOM 1287 O O . THR A 1 162 ? 5.565 -6.227 3.029 1.00 94.00 162 THR A O 1
ATOM 1290 N N . MET A 1 163 ? 7.208 -6.336 4.559 1.00 87.12 163 MET A N 1
ATOM 1291 C CA . MET A 1 163 ? 8.206 -5.431 3.945 1.00 87.12 163 MET A CA 1
ATOM 1292 C C . MET A 1 163 ? 8.442 -5.547 2.424 1.00 87.12 163 MET A C 1
ATOM 1294 O O . MET A 1 163 ? 9.022 -4.646 1.818 1.00 87.12 163 MET A O 1
ATOM 1298 N N . ASN A 1 164 ? 7.981 -6.626 1.793 1.00 90.25 164 ASN A N 1
ATOM 1299 C CA . ASN A 1 164 ? 8.062 -6.833 0.350 1.00 90.25 164 ASN A CA 1
ATOM 1300 C C . ASN A 1 164 ? 7.061 -5.988 -0.456 1.00 90.25 164 ASN A C 1
ATOM 1302 O O . ASN A 1 164 ? 7.183 -5.919 -1.679 1.00 90.25 164 ASN A O 1
ATOM 1306 N N . THR A 1 165 ? 6.104 -5.317 0.187 1.00 91.44 165 THR A N 1
ATOM 1307 C CA . THR A 1 165 ? 5.308 -4.266 -0.465 1.00 91.44 165 THR A CA 1
ATOM 1308 C C . THR A 1 165 ? 6.007 -2.922 -0.325 1.00 91.44 165 THR A C 1
ATOM 1310 O O . THR A 1 165 ? 6.420 -2.523 0.767 1.00 91.44 165 THR A O 1
ATOM 1313 N N . ARG A 1 166 ? 6.074 -2.163 -1.417 1.00 88.44 166 ARG A N 1
ATOM 1314 C CA . ARG A 1 166 ? 6.641 -0.810 -1.406 1.00 88.44 166 ARG A CA 1
ATOM 1315 C C . ARG A 1 166 ? 5.671 0.204 -1.970 1.00 88.44 166 ARG A C 1
ATOM 1317 O O . ARG A 1 166 ? 4.908 -0.098 -2.882 1.00 88.44 166 ARG A O 1
ATOM 1324 N N . PHE A 1 167 ? 5.744 1.412 -1.430 1.00 87.06 167 PHE A N 1
ATOM 1325 C CA . PHE A 1 167 ? 4.937 2.546 -1.848 1.00 87.06 167 PHE A CA 1
ATOM 1326 C C . PHE A 1 167 ? 5.845 3.545 -2.543 1.00 87.06 167 PHE A C 1
ATOM 1328 O O . PHE A 1 167 ? 6.782 4.036 -1.917 1.00 87.06 167 PHE A O 1
ATOM 1335 N N . PHE A 1 168 ? 5.543 3.843 -3.801 1.00 78.06 168 PHE A N 1
ATOM 1336 C CA . PHE A 1 168 ? 6.280 4.809 -4.598 1.00 78.06 168 PHE A CA 1
ATOM 1337 C C . PHE A 1 168 ? 5.441 6.061 -4.861 1.00 78.06 168 PHE A C 1
ATOM 1339 O O . PHE A 1 168 ? 4.258 5.965 -5.198 1.00 78.06 168 PHE A O 1
ATOM 1346 N N . GLY A 1 169 ? 6.051 7.235 -4.730 1.00 71.81 169 GLY A N 1
ATOM 1347 C CA . GLY A 1 169 ? 5.468 8.521 -5.112 1.00 71.81 169 GLY A CA 1
ATOM 1348 C C . GLY A 1 169 ? 5.447 8.734 -6.632 1.00 71.81 169 GLY A C 1
ATOM 1349 O O . GLY A 1 169 ? 5.991 7.946 -7.409 1.00 71.81 169 GLY A O 1
ATOM 1350 N N . PHE A 1 170 ? 4.814 9.813 -7.097 1.00 65.62 170 PHE A N 1
ATOM 1351 C CA . PHE A 1 170 ? 4.784 10.143 -8.527 1.00 65.62 170 PHE A CA 1
ATOM 1352 C C . PHE A 1 170 ? 6.156 10.548 -9.069 1.00 65.62 170 PHE A C 1
ATOM 1354 O O . PHE A 1 170 ? 6.515 10.122 -10.160 1.00 65.62 170 PHE A O 1
ATOM 1361 N N . LEU A 1 171 ? 6.947 11.326 -8.324 1.00 61.19 171 LEU A N 1
ATOM 1362 C CA . LEU A 1 171 ? 8.269 11.753 -8.793 1.00 61.19 171 LEU A CA 1
ATOM 1363 C C . LEU A 1 171 ? 9.251 10.596 -8.971 1.00 61.19 171 LEU A C 1
ATOM 1365 O O . LEU A 1 171 ? 9.958 10.551 -9.974 1.00 61.19 171 LEU A O 1
ATOM 1369 N N . GLU A 1 172 ? 9.252 9.631 -8.051 1.00 63.03 172 GLU A N 1
ATOM 1370 C CA . GLU A 1 172 ? 10.064 8.412 -8.177 1.00 63.03 172 GLU A CA 1
ATOM 1371 C C . GLU A 1 172 ? 9.745 7.694 -9.499 1.00 63.03 172 GLU A C 1
ATOM 1373 O O . GLU A 1 172 ? 10.643 7.207 -10.190 1.00 63.03 172 GLU A O 1
ATOM 1378 N N . ARG A 1 173 ? 8.470 7.727 -9.916 1.00 60.97 173 ARG A N 1
ATOM 1379 C CA . ARG A 1 173 ? 8.016 7.219 -11.215 1.00 60.97 173 ARG A CA 1
ATOM 1380 C C . ARG A 1 173 ? 8.426 8.114 -12.379 1.00 60.97 173 ARG A C 1
ATOM 1382 O O . ARG A 1 173 ? 8.942 7.596 -13.362 1.00 60.97 173 ARG A O 1
ATOM 1389 N N . GLY A 1 174 ? 8.213 9.425 -12.284 1.00 63.72 174 GLY A N 1
ATOM 1390 C CA . GLY A 1 174 ? 8.538 10.383 -13.343 1.00 63.72 174 GLY A CA 1
ATOM 1391 C C . GLY A 1 174 ? 10.021 10.352 -13.701 1.00 63.72 174 GLY A C 1
ATOM 1392 O O . GLY A 1 174 ? 10.380 10.230 -14.870 1.00 63.72 174 GLY A O 1
ATOM 1393 N N . CYS A 1 175 ? 10.889 10.349 -12.694 1.00 63.81 175 CYS A N 1
ATOM 1394 C CA . CYS A 1 175 ? 12.326 10.281 -12.910 1.00 63.81 175 CYS A CA 1
ATOM 1395 C C . CYS A 1 175 ? 12.765 8.913 -13.423 1.00 63.81 175 CYS A C 1
ATOM 1397 O O . CYS A 1 175 ? 13.560 8.855 -14.356 1.00 63.81 175 CYS A O 1
ATOM 1399 N N . SER A 1 176 ? 12.204 7.817 -12.912 1.00 60.56 176 SER A N 1
ATOM 1400 C CA . SER A 1 176 ? 12.502 6.481 -13.443 1.00 60.56 176 SER A CA 1
ATOM 1401 C C . SER A 1 176 ? 12.027 6.304 -14.888 1.00 60.56 176 SER A C 1
ATOM 1403 O O . SER A 1 176 ? 12.729 5.698 -15.693 1.00 60.56 176 SER A O 1
ATOM 1405 N N . GLY A 1 177 ? 10.876 6.880 -15.243 1.00 63.66 177 GLY A N 1
ATOM 1406 C CA . GLY A 1 177 ? 10.353 6.909 -16.607 1.00 63.66 177 GLY A CA 1
ATOM 1407 C C . GLY A 1 177 ? 11.233 7.730 -17.548 1.00 63.66 177 GLY A C 1
ATOM 1408 O O . GLY A 1 177 ? 11.582 7.252 -18.623 1.00 63.66 177 GLY A O 1
ATOM 1409 N N . LEU A 1 178 ? 11.669 8.921 -17.126 1.00 64.50 178 LEU A N 1
ATOM 1410 C CA . LEU A 1 178 ? 12.630 9.731 -17.882 1.00 64.50 178 LEU A CA 1
ATOM 1411 C C . LEU A 1 178 ? 13.963 8.998 -18.068 1.00 64.50 178 LEU A C 1
ATOM 1413 O O . LEU A 1 178 ? 14.489 8.970 -19.177 1.00 64.50 178 LEU A O 1
ATOM 1417 N N . CYS A 1 179 ? 14.473 8.342 -17.022 1.00 64.81 179 CYS A N 1
ATOM 1418 C CA . CYS A 1 179 ? 15.676 7.512 -17.106 1.00 64.81 179 CYS A CA 1
ATOM 1419 C C . CYS A 1 179 ? 15.504 6.381 -18.129 1.00 64.81 179 CYS A C 1
ATOM 1421 O O . CYS A 1 179 ? 16.410 6.136 -18.922 1.00 64.81 179 CYS A O 1
ATOM 1423 N N . TRP A 1 180 ? 14.336 5.734 -18.164 1.00 62.91 180 TRP A N 1
ATOM 1424 C CA . TRP A 1 180 ? 14.008 4.699 -19.147 1.00 62.91 180 TRP A CA 1
ATOM 1425 C C . TRP A 1 180 ? 13.902 5.233 -20.575 1.00 62.91 180 TRP A C 1
ATOM 1427 O O . TRP A 1 180 ? 14.428 4.608 -21.491 1.00 62.91 180 TRP A O 1
ATOM 1437 N N . ILE A 1 181 ? 13.255 6.384 -20.781 1.00 63.53 181 ILE A N 1
ATOM 1438 C CA . ILE A 1 181 ? 13.160 7.028 -22.100 1.00 63.53 181 ILE A CA 1
ATOM 1439 C C . ILE A 1 181 ? 14.559 7.376 -22.604 1.00 63.53 181 ILE A C 1
ATOM 1441 O O . ILE A 1 181 ? 14.879 7.088 -23.756 1.00 63.53 181 ILE A O 1
ATOM 1445 N N . LEU A 1 182 ? 15.412 7.936 -21.743 1.00 67.12 182 LEU A N 1
ATOM 1446 C CA . LEU A 1 182 ? 16.805 8.224 -22.074 1.00 67.12 182 LEU A CA 1
ATOM 1447 C C . LEU A 1 182 ? 17.570 6.934 -22.387 1.00 67.12 182 LEU A C 1
ATOM 1449 O O . LEU A 1 182 ? 18.209 6.850 -23.431 1.00 67.12 182 LEU A O 1
ATOM 1453 N N . TYR A 1 183 ? 17.443 5.903 -21.547 1.00 65.50 183 TYR A N 1
ATOM 1454 C CA . TYR A 1 183 ? 18.061 4.593 -21.759 1.00 65.50 183 TYR A CA 1
ATOM 1455 C C . TYR A 1 183 ? 17.664 3.979 -23.105 1.00 65.50 183 TYR A C 1
ATOM 1457 O O . TYR A 1 183 ? 18.523 3.552 -23.874 1.00 65.50 183 TYR A O 1
ATOM 1465 N N . TYR A 1 184 ? 16.367 3.965 -23.412 1.00 62.97 184 TYR A N 1
ATOM 1466 C CA . TYR A 1 184 ? 15.833 3.416 -24.652 1.00 62.97 184 TYR A CA 1
ATOM 1467 C C . TYR A 1 184 ? 16.256 4.243 -25.867 1.00 62.97 184 TYR A C 1
ATOM 1469 O O . TYR A 1 184 ? 16.674 3.674 -26.869 1.00 62.97 184 TYR A O 1
ATOM 1477 N N . SER A 1 185 ? 16.231 5.574 -25.768 1.00 63.72 185 SER A N 1
ATOM 1478 C CA . SER A 1 185 ? 16.683 6.473 -26.838 1.00 63.72 185 SER A CA 1
ATOM 1479 C C . SER A 1 185 ? 18.166 6.267 -27.150 1.00 63.72 185 SER A C 1
ATOM 1481 O O . SER A 1 185 ? 18.548 6.186 -28.315 1.00 63.72 185 SER A O 1
ATOM 1483 N N . ILE A 1 186 ? 18.997 6.088 -26.119 1.00 63.94 186 ILE A N 1
ATOM 1484 C CA . ILE A 1 186 ? 20.414 5.739 -26.266 1.00 63.94 186 ILE A CA 1
ATOM 1485 C C . ILE A 1 186 ? 20.566 4.328 -26.859 1.00 63.94 186 ILE A C 1
ATOM 1487 O O . IL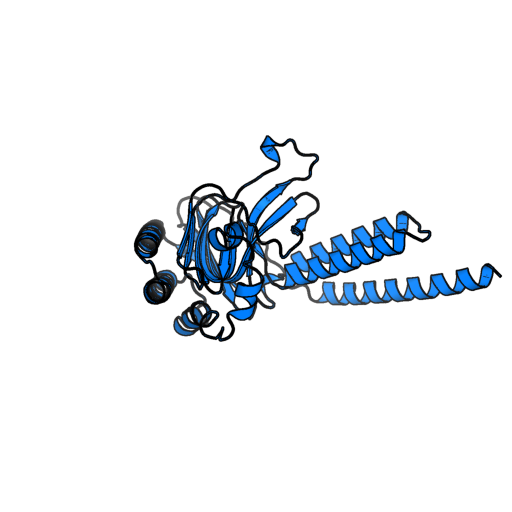E A 1 186 ? 21.385 4.110 -27.749 1.00 63.94 186 ILE A O 1
ATOM 1491 N N . GLY A 1 187 ? 19.753 3.369 -26.409 1.00 65.06 187 GLY A N 1
ATOM 1492 C CA . GLY A 1 187 ? 19.707 2.003 -26.932 1.00 65.06 187 GLY A CA 1
ATOM 1493 C C . GLY A 1 187 ? 19.279 1.913 -28.401 1.00 65.06 187 GLY A C 1
ATOM 1494 O O . GLY A 1 187 ? 19.770 1.049 -29.122 1.00 65.06 187 GLY A O 1
ATOM 1495 N N . LEU A 1 188 ? 18.411 2.813 -28.863 1.00 63.62 188 LEU A N 1
ATOM 1496 C CA . LEU A 1 188 ? 18.032 2.943 -30.269 1.00 63.62 188 LEU A CA 1
ATOM 1497 C C . LEU A 1 188 ? 19.119 3.644 -31.090 1.00 63.62 188 LEU A C 1
ATOM 1499 O O . LEU A 1 188 ? 19.434 3.184 -32.186 1.00 63.62 188 LEU A O 1
ATOM 1503 N N . ALA A 1 189 ? 19.744 4.696 -30.549 1.00 62.78 189 ALA A N 1
ATOM 1504 C CA . ALA A 1 189 ? 20.896 5.354 -31.176 1.00 62.78 189 ALA A CA 1
ATOM 1505 C C . ALA A 1 189 ? 22.084 4.386 -31.373 1.00 62.78 189 ALA A C 1
ATOM 1507 O O . ALA A 1 189 ? 22.830 4.496 -32.343 1.00 62.78 189 ALA A O 1
ATOM 1508 N N . ARG A 1 190 ? 22.187 3.371 -30.503 1.00 60.97 190 ARG A N 1
ATOM 1509 C CA . ARG A 1 190 ? 23.131 2.238 -30.531 1.00 60.97 190 ARG A CA 1
ATOM 1510 C C . ARG A 1 190 ? 23.173 1.455 -31.851 1.00 60.97 190 ARG A C 1
ATOM 1512 O O . ARG A 1 190 ? 24.147 0.745 -32.074 1.00 60.97 190 ARG A O 1
ATOM 1519 N N . ARG A 1 191 ? 22.139 1.529 -32.703 1.00 59.75 191 ARG A N 1
ATOM 1520 C CA . ARG A 1 191 ? 22.112 0.800 -33.988 1.00 59.75 191 ARG A CA 1
ATOM 1521 C C . ARG A 1 191 ? 23.035 1.385 -35.067 1.00 59.75 191 ARG A C 1
ATOM 1523 O O . ARG A 1 191 ? 23.282 0.678 -36.035 1.00 59.75 191 ARG A O 1
ATOM 1530 N N . ASN A 1 192 ? 23.558 2.605 -34.901 1.00 56.75 192 ASN A N 1
ATOM 1531 C CA . ASN A 1 192 ? 24.207 3.355 -35.987 1.00 56.75 192 ASN A CA 1
ATOM 1532 C C . ASN A 1 192 ? 25.623 3.892 -35.636 1.00 56.75 192 ASN A C 1
ATOM 1534 O O . ASN A 1 192 ? 25.851 5.079 -35.800 1.00 56.75 192 ASN A O 1
ATOM 1538 N N . ASP A 1 193 ? 26.569 3.052 -35.189 1.00 67.44 193 ASP A N 1
ATOM 1539 C CA . ASP A 1 193 ? 27.996 3.386 -34.902 1.00 67.44 193 ASP A CA 1
ATOM 1540 C C . ASP A 1 193 ? 28.295 4.204 -33.625 1.00 67.44 193 ASP A C 1
ATOM 1542 O O . ASP A 1 193 ? 28.392 5.429 -33.679 1.00 67.44 193 ASP A O 1
ATOM 1546 N N . TYR A 1 194 ? 28.547 3.559 -32.467 1.00 61.81 194 TYR A N 1
ATOM 1547 C CA . TYR A 1 194 ? 28.932 4.314 -31.257 1.00 61.81 194 TYR A CA 1
ATOM 1548 C C . TYR A 1 194 ? 29.905 3.660 -30.253 1.00 61.81 194 TYR A C 1
ATOM 1550 O O . TYR A 1 194 ? 29.925 2.446 -30.057 1.00 61.81 194 TYR A O 1
ATOM 1558 N N . ASP A 1 195 ? 30.663 4.545 -29.584 1.00 67.69 195 ASP A N 1
ATOM 1559 C CA . ASP A 1 195 ? 31.696 4.345 -28.553 1.00 67.69 195 ASP A CA 1
ATOM 1560 C C . ASP A 1 195 ? 31.126 3.848 -27.195 1.00 67.69 195 ASP A C 1
ATOM 1562 O O . ASP A 1 195 ? 30.290 4.529 -26.582 1.00 67.69 195 ASP A O 1
ATOM 1566 N N . PRO A 1 196 ? 31.580 2.686 -26.679 1.00 65.88 196 PRO A N 1
ATOM 1567 C CA . PRO A 1 196 ? 31.095 2.094 -25.429 1.00 65.88 196 PRO A CA 1
ATOM 1568 C C . PRO A 1 196 ? 31.406 2.921 -24.170 1.00 65.88 196 PRO A C 1
ATOM 1570 O O . PRO A 1 196 ? 30.696 2.784 -23.168 1.00 65.88 196 PRO A O 1
ATOM 1573 N N . VAL A 1 197 ? 32.424 3.787 -24.191 1.00 68.50 197 VAL A N 1
ATOM 1574 C CA . VAL A 1 197 ? 32.824 4.591 -23.025 1.00 68.50 197 VAL A CA 1
ATOM 1575 C C . VAL A 1 197 ? 31.788 5.675 -22.734 1.00 68.50 197 VAL A C 1
ATOM 1577 O O . VAL A 1 197 ? 31.360 5.826 -21.587 1.00 68.50 197 VAL A O 1
ATOM 1580 N N . LEU A 1 198 ? 31.313 6.384 -23.766 1.00 65.12 198 LEU A N 1
ATOM 1581 C CA . LEU A 1 198 ? 30.289 7.421 -23.601 1.00 65.12 198 LEU A CA 1
ATOM 1582 C C . LEU A 1 198 ? 28.956 6.830 -23.121 1.00 65.12 198 LEU A C 1
ATOM 1584 O O . LEU A 1 198 ? 28.267 7.436 -22.298 1.00 65.12 198 LEU A O 1
ATOM 1588 N N . LEU A 1 199 ? 28.611 5.628 -23.592 1.00 64.69 199 LEU A N 1
ATOM 1589 C CA . LEU A 1 199 ? 27.438 4.897 -23.120 1.00 64.69 199 LEU A CA 1
ATOM 1590 C C . LEU A 1 199 ? 27.543 4.610 -21.623 1.00 64.69 199 LEU A C 1
ATOM 1592 O O . LEU A 1 199 ? 26.626 4.935 -20.873 1.00 64.69 199 LEU A O 1
ATOM 1596 N N . ASN A 1 200 ? 28.660 4.034 -21.180 1.00 65.62 200 ASN A N 1
ATOM 1597 C CA . ASN A 1 200 ? 28.822 3.678 -19.776 1.00 65.62 200 ASN A CA 1
ATOM 1598 C C . ASN A 1 200 ? 28.831 4.927 -18.878 1.00 65.62 200 ASN A C 1
ATOM 1600 O O . ASN A 1 200 ? 28.219 4.926 -17.809 1.00 65.62 200 ASN A O 1
ATOM 1604 N N . ALA A 1 201 ? 29.429 6.027 -19.348 1.00 67.06 201 ALA A N 1
ATOM 1605 C CA . ALA A 1 201 ? 29.389 7.320 -18.669 1.00 67.06 201 ALA A CA 1
ATOM 1606 C C . ALA A 1 201 ? 27.960 7.887 -18.577 1.00 67.06 201 ALA A C 1
ATOM 1608 O O . ALA A 1 201 ? 27.542 8.329 -17.509 1.00 67.06 201 ALA A O 1
ATOM 1609 N N . THR A 1 202 ? 27.177 7.813 -19.658 1.00 66.19 202 THR A N 1
ATOM 1610 C CA . THR A 1 202 ? 25.788 8.301 -19.685 1.00 66.19 202 THR A CA 1
ATOM 1611 C C . THR A 1 202 ? 24.879 7.445 -18.808 1.00 66.19 202 THR A C 1
ATOM 1613 O O . THR A 1 202 ? 24.069 7.980 -18.058 1.00 66.19 202 THR A O 1
ATOM 1616 N N . LEU A 1 203 ? 25.041 6.120 -18.833 1.00 65.06 203 LEU A N 1
ATOM 1617 C CA . LEU A 1 203 ? 24.318 5.209 -17.944 1.00 65.06 203 LEU A CA 1
ATOM 1618 C C . LEU A 1 203 ? 24.651 5.486 -16.480 1.00 65.06 203 LEU A C 1
ATOM 1620 O O . LEU A 1 203 ? 23.749 5.566 -15.652 1.00 65.06 203 LEU A O 1
ATOM 1624 N N . THR A 1 204 ? 25.930 5.688 -16.168 1.00 65.94 204 THR A N 1
ATOM 1625 C CA . THR A 1 204 ? 26.371 6.050 -14.817 1.00 65.94 204 THR A CA 1
ATOM 1626 C C . THR A 1 204 ? 25.795 7.401 -14.396 1.00 65.94 204 THR A C 1
ATOM 1628 O O . THR A 1 204 ? 25.339 7.545 -13.267 1.00 65.94 204 THR A O 1
ATOM 1631 N N . PHE A 1 205 ? 25.741 8.380 -15.302 1.00 69.75 205 PHE A N 1
ATOM 1632 C CA . PHE A 1 205 ? 25.130 9.682 -15.038 1.00 69.75 205 PHE A CA 1
ATOM 1633 C C . PHE A 1 205 ? 23.622 9.574 -14.785 1.00 69.75 205 PHE A C 1
ATOM 1635 O O . PHE A 1 205 ? 23.134 10.126 -13.803 1.00 69.75 205 PHE A O 1
ATOM 1642 N N . ILE A 1 206 ? 22.892 8.817 -15.611 1.00 66.69 206 ILE A N 1
ATOM 1643 C CA . ILE A 1 206 ? 21.455 8.564 -15.432 1.00 66.69 206 ILE A CA 1
ATOM 1644 C C . ILE A 1 206 ? 21.203 7.879 -14.084 1.00 66.69 206 ILE A C 1
ATOM 1646 O O . ILE A 1 206 ? 20.338 8.322 -13.334 1.00 66.69 206 ILE A O 1
ATOM 1650 N N . LYS A 1 207 ? 21.994 6.857 -13.734 1.00 64.62 207 LYS A N 1
ATOM 1651 C CA . LYS A 1 207 ? 21.916 6.183 -12.428 1.00 64.62 207 LYS A CA 1
ATOM 1652 C C . LYS A 1 207 ? 22.180 7.140 -11.268 1.00 64.62 207 LYS A C 1
ATOM 1654 O O . LYS A 1 207 ? 21.437 7.142 -10.292 1.00 64.62 207 LYS A O 1
ATOM 1659 N N . SER A 1 208 ? 23.205 7.981 -11.379 1.00 64.75 208 SER A N 1
ATOM 1660 C CA . SER A 1 208 ? 23.522 8.993 -10.369 1.00 64.75 208 SER A CA 1
ATOM 1661 C C . SER A 1 208 ? 22.403 10.021 -10.222 1.00 64.75 208 SER A C 1
ATOM 1663 O O . SER A 1 208 ? 22.023 10.340 -9.100 1.00 64.75 208 SER A O 1
ATOM 1665 N N . LEU A 1 209 ? 21.815 10.490 -11.327 1.00 65.56 209 LEU A N 1
ATOM 1666 C CA . LEU A 1 209 ? 20.670 11.401 -11.305 1.00 65.56 209 LEU A CA 1
ATOM 1667 C C . LEU A 1 209 ? 19.451 10.739 -10.655 1.00 65.56 209 LEU A C 1
ATOM 1669 O O . LEU A 1 209 ? 18.784 11.354 -9.829 1.00 65.56 209 LEU A O 1
ATOM 1673 N N . GLN A 1 210 ? 19.197 9.470 -10.975 1.00 63.62 210 GLN A N 1
ATOM 1674 C CA . GLN A 1 210 ? 18.132 8.687 -10.363 1.00 63.62 210 GLN A CA 1
ATOM 1675 C C . GLN A 1 210 ? 18.337 8.567 -8.844 1.00 63.62 210 GLN A C 1
ATOM 1677 O O . GLN A 1 210 ? 17.414 8.835 -8.079 1.00 63.62 210 GLN A O 1
ATOM 1682 N N . ASN A 1 211 ? 19.557 8.252 -8.398 1.00 60.00 211 ASN A N 1
ATOM 1683 C CA . ASN A 1 211 ? 19.915 8.195 -6.978 1.00 60.00 211 ASN A CA 1
ATOM 1684 C C . ASN A 1 211 ? 19.782 9.558 -6.280 1.00 60.00 211 ASN A C 1
ATOM 1686 O O . ASN A 1 211 ? 19.306 9.623 -5.148 1.00 60.00 211 ASN A O 1
ATOM 1690 N N . ILE A 1 212 ? 20.153 10.655 -6.945 1.00 61.41 212 ILE A N 1
ATOM 1691 C CA . ILE A 1 212 ? 19.988 12.014 -6.411 1.00 61.41 212 ILE A CA 1
ATOM 1692 C C . ILE A 1 212 ? 18.508 12.346 -6.252 1.00 61.41 212 ILE A C 1
ATOM 1694 O O . ILE A 1 212 ? 18.112 12.791 -5.182 1.00 61.41 212 ILE A O 1
ATOM 1698 N N . VAL A 1 213 ? 17.669 12.056 -7.247 1.00 59.81 213 VAL A N 1
ATOM 1699 C CA . VAL A 1 213 ? 16.212 12.230 -7.129 1.00 59.81 213 VAL A CA 1
ATOM 1700 C C . VAL A 1 213 ? 15.650 11.399 -5.975 1.00 59.81 213 VAL A C 1
ATOM 1702 O O . VAL A 1 213 ? 14.832 11.903 -5.209 1.00 59.81 213 VAL A O 1
ATOM 1705 N N . TYR A 1 214 ? 16.101 10.151 -5.811 1.00 55.16 214 TYR A N 1
ATOM 1706 C CA . TYR A 1 214 ? 15.709 9.328 -4.663 1.00 55.16 214 TYR A CA 1
ATOM 1707 C C . TYR A 1 214 ? 16.098 9.954 -3.327 1.00 55.16 214 TYR A C 1
ATOM 1709 O O . TYR A 1 214 ? 15.378 9.809 -2.340 1.00 55.16 214 TYR A O 1
ATOM 1717 N N . THR A 1 215 ? 17.221 10.668 -3.302 1.00 54.62 215 THR A N 1
ATOM 1718 C CA . THR A 1 215 ? 17.729 11.338 -2.105 1.00 54.62 215 THR A CA 1
ATOM 1719 C C . THR A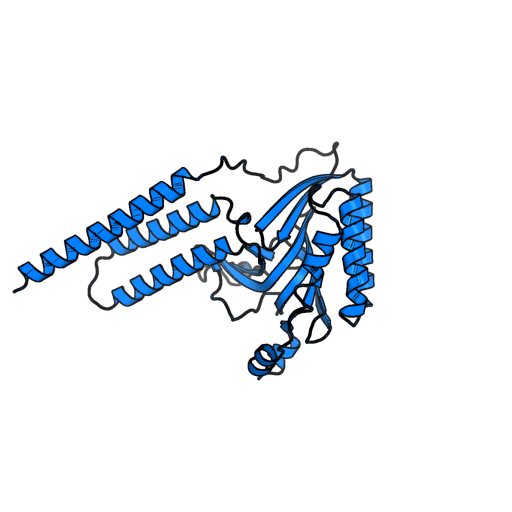 1 215 ? 16.999 12.659 -1.840 1.00 54.62 215 THR A C 1
ATOM 1721 O O . THR A 1 215 ? 16.718 12.978 -0.685 1.00 54.62 215 THR A O 1
ATOM 1724 N N . ILE A 1 216 ? 16.614 13.405 -2.882 1.00 55.44 216 ILE A N 1
ATOM 1725 C CA . ILE A 1 216 ? 15.814 14.638 -2.791 1.00 55.44 216 ILE A CA 1
ATOM 1726 C C . ILE A 1 216 ? 14.347 14.254 -2.573 1.00 55.44 216 ILE A C 1
ATOM 1728 O O . ILE A 1 216 ? 13.515 14.414 -3.455 1.00 55.44 216 ILE A O 1
ATOM 1732 N N . ASN A 1 217 ? 14.060 13.689 -1.397 1.00 53.69 217 ASN A N 1
ATOM 1733 C CA . ASN A 1 217 ? 12.758 13.419 -0.777 1.00 53.69 217 ASN A CA 1
ATOM 1734 C C . ASN A 1 217 ? 11.534 13.511 -1.724 1.00 53.69 217 ASN A C 1
ATOM 1736 O O . ASN A 1 217 ? 10.589 14.274 -1.488 1.00 53.69 217 ASN A O 1
ATOM 1740 N N . ALA A 1 218 ? 11.555 12.705 -2.797 1.00 48.56 218 ALA A N 1
ATOM 1741 C CA . ALA A 1 218 ? 10.601 12.714 -3.913 1.00 48.56 218 ALA A CA 1
ATOM 1742 C C . ALA A 1 218 ? 9.155 12.430 -3.464 1.00 48.56 218 ALA A C 1
ATOM 1744 O O . ALA A 1 218 ? 8.186 12.691 -4.175 1.00 48.56 218 ALA A O 1
ATOM 1745 N N . LYS A 1 219 ? 9.027 11.964 -2.222 1.00 46.75 219 LYS A N 1
ATOM 1746 C CA . LYS A 1 219 ? 7.824 11.901 -1.406 1.00 46.75 219 LYS A CA 1
ATOM 1747 C C . LYS A 1 219 ? 6.985 13.186 -1.427 1.00 46.75 219 LYS A C 1
ATOM 1749 O O . LYS A 1 219 ? 5.771 13.082 -1.377 1.00 46.75 219 LYS A O 1
ATOM 1754 N N . ARG A 1 220 ? 7.563 14.391 -1.511 1.00 47.72 220 ARG A N 1
ATOM 1755 C CA . ARG A 1 220 ? 6.821 15.659 -1.302 1.00 47.72 220 ARG A CA 1
ATOM 1756 C C . ARG A 1 220 ? 6.138 16.276 -2.529 1.00 47.72 220 ARG A C 1
ATOM 1758 O O . ARG A 1 220 ? 5.585 17.360 -2.406 1.00 47.72 220 ARG A O 1
ATOM 1765 N N . LEU A 1 221 ? 6.173 15.641 -3.698 1.00 44.59 221 LEU A N 1
ATOM 1766 C CA . LEU A 1 221 ? 5.663 16.240 -4.936 1.00 44.59 221 LEU A CA 1
ATOM 1767 C C . LEU A 1 221 ? 4.729 15.255 -5.653 1.00 44.59 221 LEU A C 1
ATOM 1769 O O . LEU A 1 221 ? 5.160 14.259 -6.230 1.00 44.59 221 LEU A O 1
ATOM 1773 N N . ILE A 1 222 ? 3.432 15.575 -5.581 1.00 47.16 222 ILE A N 1
ATOM 1774 C CA . ILE A 1 222 ? 2.286 14.929 -6.243 1.00 47.16 222 ILE A CA 1
ATOM 1775 C C . ILE A 1 222 ? 2.116 13.448 -5.851 1.00 47.16 222 ILE A C 1
ATOM 1777 O O . ILE A 1 222 ? 2.669 12.538 -6.452 1.00 47.16 222 ILE A O 1
ATOM 1781 N N . GLY A 1 223 ? 1.333 13.165 -4.811 1.00 48.94 223 GLY A N 1
ATOM 1782 C CA . GLY A 1 223 ? 1.282 11.852 -4.157 1.00 48.94 223 GLY A CA 1
ATOM 1783 C C . GLY A 1 223 ? 0.140 10.939 -4.598 1.00 48.94 223 GLY A C 1
ATOM 1784 O O . GLY A 1 223 ? -0.513 10.328 -3.756 1.00 48.94 223 GLY A O 1
ATOM 1785 N N . THR A 1 224 ? -0.062 10.738 -5.907 1.00 62.50 224 THR A N 1
ATOM 1786 C CA . THR A 1 224 ? -0.683 9.454 -6.270 1.00 62.50 224 THR A CA 1
ATOM 1787 C C . THR A 1 224 ? 0.352 8.361 -6.019 1.00 62.50 224 THR A C 1
ATOM 1789 O O . THR A 1 224 ? 1.426 8.350 -6.621 1.00 62.50 224 THR A O 1
ATOM 1792 N N . GLY A 1 225 ? 0.066 7.471 -5.078 1.00 75.00 225 GLY A N 1
ATOM 1793 C CA . GLY A 1 225 ? 0.931 6.360 -4.721 1.00 75.00 225 GLY A CA 1
ATOM 1794 C C . GLY A 1 225 ? 0.820 5.217 -5.727 1.00 75.00 225 GLY A C 1
ATOM 1795 O O . GLY A 1 225 ? -0.255 4.918 -6.255 1.00 75.00 225 GLY A O 1
ATOM 1796 N N . LEU A 1 226 ? 1.939 4.562 -6.001 1.00 85.50 226 LEU A N 1
ATOM 1797 C CA . LEU A 1 226 ? 1.969 3.213 -6.547 1.00 85.50 226 LEU A CA 1
ATOM 1798 C C . LEU A 1 226 ? 2.288 2.260 -5.399 1.00 85.50 226 LEU A C 1
ATOM 1800 O O . LEU A 1 226 ? 3.303 2.427 -4.731 1.00 85.50 226 LEU A O 1
ATOM 1804 N N . ILE A 1 227 ? 1.453 1.252 -5.197 1.00 91.38 227 ILE A N 1
ATOM 1805 C CA . ILE A 1 227 ? 1.752 0.135 -4.307 1.00 91.38 227 ILE A CA 1
ATOM 1806 C C . ILE A 1 227 ? 2.296 -0.989 -5.177 1.00 91.38 227 ILE A C 1
ATOM 1808 O O . ILE A 1 227 ? 1.621 -1.453 -6.095 1.00 91.38 227 ILE A O 1
ATOM 1812 N N . THR A 1 228 ? 3.511 -1.427 -4.896 1.00 91.50 228 THR A N 1
ATOM 1813 C CA . THR A 1 228 ? 4.091 -2.650 -5.459 1.00 91.50 228 THR A CA 1
ATOM 1814 C C . THR A 1 228 ? 3.969 -3.762 -4.443 1.00 91.50 228 THR A C 1
ATOM 1816 O O . THR A 1 228 ? 4.161 -3.512 -3.261 1.00 91.50 228 THR A O 1
ATOM 1819 N N . LEU A 1 229 ? 3.623 -4.962 -4.890 1.00 94.06 229 LEU A N 1
ATOM 1820 C CA . LEU A 1 229 ? 3.402 -6.128 -4.051 1.00 94.06 229 LEU A CA 1
ATOM 1821 C C . LEU A 1 229 ? 4.385 -7.203 -4.493 1.00 94.06 229 LEU A C 1
ATOM 1823 O O . LEU A 1 229 ? 4.220 -7.803 -5.553 1.00 94.06 229 LEU A O 1
ATOM 1827 N N . GLY A 1 230 ? 5.426 -7.398 -3.695 1.00 91.69 230 GLY A N 1
ATOM 1828 C CA . GLY A 1 230 ? 6.507 -8.313 -4.013 1.00 91.69 230 GLY A CA 1
ATOM 1829 C C . GLY A 1 230 ? 7.487 -7.768 -5.048 1.00 91.69 230 GLY A C 1
ATOM 1830 O O . GLY A 1 230 ? 7.266 -6.757 -5.728 1.00 91.69 230 GLY A O 1
ATOM 1831 N N . HIS A 1 231 ? 8.609 -8.463 -5.153 1.00 89.94 231 HIS A N 1
ATOM 1832 C CA . HIS A 1 231 ? 9.655 -8.170 -6.118 1.00 89.94 231 HIS A CA 1
ATOM 1833 C C . HIS A 1 231 ? 10.389 -9.441 -6.529 1.00 89.94 231 HIS A C 1
ATOM 1835 O O . HIS A 1 231 ? 10.245 -10.492 -5.905 1.00 89.94 231 HIS A O 1
ATOM 1841 N N . SER A 1 232 ? 11.171 -9.354 -7.598 1.00 88.81 232 SER A N 1
ATOM 1842 C CA . SER A 1 232 ? 12.120 -10.402 -7.949 1.00 88.81 232 SER A CA 1
ATOM 1843 C C . SER A 1 232 ? 13.517 -9.855 -8.144 1.00 88.81 232 SER A C 1
ATOM 1845 O O . SER A 1 232 ? 13.690 -8.724 -8.588 1.00 88.81 232 SER A O 1
ATOM 1847 N N . HIS A 1 233 ? 14.507 -10.677 -7.844 1.00 85.81 233 HIS A N 1
ATOM 1848 C CA . HIS A 1 233 ? 15.911 -10.379 -8.062 1.00 85.81 233 HIS A CA 1
ATOM 1849 C C . HIS A 1 233 ? 16.309 -10.584 -9.526 1.00 85.81 233 HIS A C 1
ATOM 1851 O O . HIS A 1 233 ? 15.564 -11.163 -10.324 1.00 85.81 233 HIS A O 1
ATOM 1857 N N . SER A 1 234 ? 17.523 -10.150 -9.868 1.00 80.25 234 S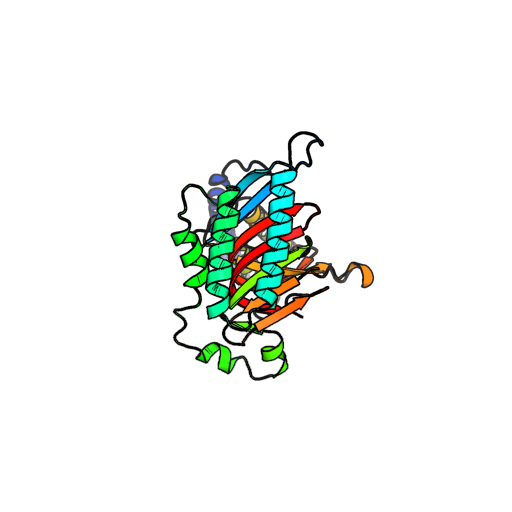ER A N 1
ATOM 1858 C CA . SER A 1 234 ? 18.182 -10.480 -11.135 1.00 80.25 234 SER A CA 1
ATOM 1859 C C . SER A 1 234 ? 18.079 -11.976 -11.466 1.00 80.25 234 SER A C 1
ATOM 1861 O O . SER A 1 234 ? 18.163 -12.843 -10.594 1.00 80.25 234 SER A O 1
ATOM 1863 N N . SER A 1 235 ? 17.989 -12.287 -12.762 1.00 80.69 235 SER A N 1
ATOM 1864 C CA . SER A 1 235 ? 18.015 -13.664 -13.279 1.00 80.69 235 SER A CA 1
ATOM 1865 C C . SER A 1 235 ? 19.264 -14.462 -12.872 1.00 80.69 235 SER A C 1
ATOM 1867 O O . SER A 1 235 ? 19.228 -15.691 -12.892 1.00 80.69 235 SER A O 1
ATOM 1869 N N . SER A 1 236 ? 20.338 -13.787 -12.448 1.00 83.00 236 SER A N 1
ATOM 1870 C CA . SER A 1 236 ? 21.543 -14.409 -11.889 1.00 83.00 236 SER A CA 1
ATOM 1871 C C . SER A 1 236 ? 21.333 -15.037 -10.505 1.00 83.00 236 SER A C 1
ATOM 1873 O O . SER A 1 236 ? 22.130 -15.876 -10.097 1.00 83.00 236 SER A O 1
ATOM 1875 N N . VAL A 1 237 ? 20.276 -14.661 -9.776 1.00 83.56 237 VAL A N 1
ATOM 1876 C CA . VAL A 1 237 ? 19.926 -15.256 -8.479 1.00 83.56 237 VAL A CA 1
ATOM 1877 C C . VAL A 1 237 ? 19.163 -16.571 -8.707 1.00 83.56 237 VAL A C 1
ATOM 1879 O O . VAL A 1 237 ? 18.258 -16.603 -9.554 1.00 83.56 237 VAL A O 1
ATOM 1882 N N . PRO A 1 238 ? 19.489 -17.669 -7.993 1.00 86.12 238 PRO A N 1
ATOM 1883 C CA . PRO A 1 238 ? 18.782 -18.942 -8.129 1.00 86.12 238 PRO A CA 1
ATOM 1884 C C . PRO A 1 238 ? 17.275 -18.819 -7.836 1.00 86.12 238 PRO A C 1
ATOM 1886 O O . PRO A 1 238 ? 16.899 -18.060 -6.943 1.00 86.12 238 PRO A O 1
ATOM 1889 N N . PRO A 1 239 ? 16.406 -19.599 -8.513 1.00 86.75 239 PRO A N 1
ATOM 1890 C CA . PRO A 1 239 ? 14.950 -19.523 -8.362 1.00 86.75 239 PRO A CA 1
ATOM 1891 C C . PRO A 1 239 ? 14.391 -19.457 -6.928 1.00 86.75 239 PRO A C 1
ATOM 1893 O O . PRO A 1 239 ? 13.514 -18.621 -6.716 1.00 86.75 239 PRO A O 1
ATOM 1896 N N . PRO A 1 240 ? 14.869 -20.239 -5.933 1.00 85.62 240 PRO A N 1
ATOM 1897 C CA . PRO A 1 240 ? 14.293 -20.194 -4.583 1.00 85.62 240 PRO A CA 1
ATOM 1898 C C . PRO A 1 240 ? 14.506 -18.859 -3.854 1.00 85.62 240 PRO A C 1
ATOM 1900 O O . PRO A 1 240 ? 13.757 -18.555 -2.936 1.00 85.62 240 PRO A O 1
ATOM 1903 N N . TYR A 1 241 ? 15.490 -18.061 -4.272 1.00 85.19 241 TYR A N 1
ATOM 1904 C CA . TYR A 1 241 ? 15.797 -16.744 -3.699 1.00 85.19 241 TYR A CA 1
ATOM 1905 C C . TYR A 1 241 ? 15.473 -15.607 -4.667 1.00 85.19 241 TYR A C 1
ATOM 1907 O O . TYR A 1 241 ? 15.771 -14.448 -4.402 1.00 85.19 241 TYR A O 1
ATOM 1915 N N . ARG A 1 242 ? 14.927 -15.937 -5.842 1.00 87.94 242 ARG A N 1
ATOM 1916 C CA . ARG A 1 242 ? 14.683 -14.959 -6.897 1.00 87.94 242 ARG A CA 1
ATOM 1917 C C . ARG A 1 242 ? 13.400 -14.183 -6.660 1.00 87.94 242 ARG A C 1
ATOM 1919 O O . ARG A 1 242 ? 13.295 -13.079 -7.171 1.00 87.94 242 ARG A O 1
ATOM 1926 N N . TYR A 1 243 ? 12.432 -14.738 -5.945 1.00 91.19 243 TYR A N 1
ATOM 1927 C CA . TYR A 1 243 ? 11.095 -14.170 -5.835 1.00 91.19 243 TYR A CA 1
ATOM 1928 C C . TYR A 1 243 ? 10.733 -13.943 -4.376 1.00 91.19 243 TYR A C 1
ATOM 1930 O O . TYR A 1 243 ? 10.663 -14.891 -3.602 1.00 91.19 243 TYR A O 1
ATOM 1938 N N . ASP A 1 244 ? 10.428 -12.694 -4.047 1.00 92.31 244 ASP A N 1
ATOM 1939 C CA . ASP A 1 244 ? 10.040 -12.268 -2.711 1.00 92.31 244 ASP A CA 1
ATOM 1940 C C . ASP A 1 244 ? 8.602 -11.732 -2.763 1.00 92.31 244 ASP A C 1
ATOM 1942 O O . ASP A 1 244 ? 8.391 -10.540 -3.025 1.00 92.31 244 ASP A O 1
ATOM 1946 N N . PRO A 1 245 ? 7.581 -12.596 -2.578 1.00 95.12 245 PRO A N 1
ATOM 1947 C CA . PRO A 1 245 ? 6.184 -12.174 -2.611 1.00 95.12 245 PRO A CA 1
ATOM 1948 C C . PRO A 1 245 ? 5.856 -11.259 -1.432 1.00 95.12 245 PRO A C 1
ATOM 1950 O O . PRO A 1 245 ? 6.436 -11.372 -0.346 1.00 95.12 245 PRO A O 1
ATOM 1953 N N . ALA A 1 246 ? 4.866 -10.385 -1.615 1.00 94.94 246 ALA A N 1
ATOM 1954 C CA . ALA A 1 246 ? 4.215 -9.752 -0.476 1.00 94.94 246 ALA A CA 1
ATOM 1955 C C . ALA A 1 246 ? 3.419 -10.810 0.295 1.00 94.94 246 ALA A C 1
ATOM 1957 O O . ALA A 1 246 ? 2.844 -11.718 -0.304 1.00 94.94 246 ALA A O 1
ATOM 1958 N N . GLN A 1 247 ? 3.387 -10.696 1.621 1.00 96.94 247 GLN A N 1
ATOM 1959 C CA . GLN A 1 247 ? 2.595 -11.574 2.480 1.00 96.94 247 GLN A CA 1
ATOM 1960 C C . GLN A 1 247 ? 1.620 -10.752 3.306 1.00 96.94 247 GLN A C 1
ATOM 1962 O O . GLN A 1 247 ? 1.984 -9.676 3.776 1.00 96.94 247 GLN A O 1
ATOM 1967 N N . GLY A 1 248 ? 0.410 -11.260 3.518 1.00 97.00 248 GLY A N 1
ATOM 1968 C CA . GLY A 1 248 ? -0.584 -10.644 4.390 1.00 97.00 248 GLY A CA 1
ATOM 1969 C C . GLY A 1 248 ? -1.973 -10.682 3.779 1.00 97.00 248 GLY A C 1
ATOM 1970 O O . GLY A 1 248 ? -2.385 -11.706 3.237 1.00 97.00 248 GLY A O 1
ATOM 1971 N N . TRP A 1 249 ? -2.711 -9.579 3.875 1.00 97.75 249 TRP A N 1
ATOM 1972 C CA . TRP A 1 249 ? -4.045 -9.476 3.293 1.00 97.75 249 TRP A CA 1
ATOM 1973 C C . TRP A 1 249 ? -4.304 -8.108 2.674 1.00 97.75 249 TRP A C 1
ATOM 1975 O O . TRP A 1 249 ? 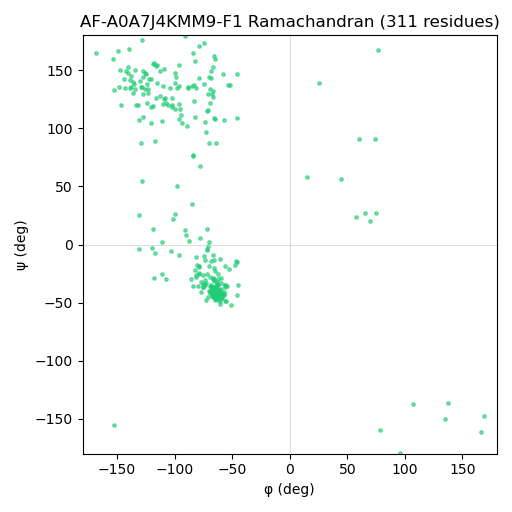-3.817 -7.088 3.161 1.00 97.75 249 TRP A O 1
ATOM 1985 N N . ILE A 1 250 ? -5.109 -8.096 1.614 1.00 97.94 250 ILE A N 1
ATOM 1986 C CA . ILE A 1 250 ? -5.593 -6.892 0.938 1.00 97.94 250 ILE A CA 1
ATOM 1987 C C . ILE A 1 250 ? -7.065 -7.102 0.607 1.00 97.94 250 ILE A C 1
ATOM 1989 O O . ILE A 1 250 ? -7.449 -8.151 0.098 1.00 97.94 250 ILE A O 1
ATOM 1993 N N . THR A 1 251 ? -7.889 -6.094 0.860 1.00 97.88 251 THR A N 1
ATOM 1994 C CA . THR A 1 251 ? -9.286 -6.055 0.435 1.00 97.88 251 THR A CA 1
ATOM 1995 C C . THR A 1 251 ? -9.532 -4.776 -0.349 1.00 97.88 251 THR A C 1
ATOM 1997 O O . THR A 1 251 ? -9.135 -3.689 0.068 1.00 97.88 251 THR A O 1
ATOM 2000 N N . SER A 1 252 ? -10.214 -4.912 -1.484 1.00 96.50 252 SER A N 1
ATOM 2001 C CA . SER A 1 252 ? -10.669 -3.796 -2.311 1.00 96.50 252 SER A CA 1
ATOM 2002 C C . SER A 1 252 ? -12.181 -3.862 -2.531 1.00 96.50 252 SER A C 1
ATOM 2004 O O . SER A 1 252 ? -12.719 -4.942 -2.785 1.00 96.50 252 SER A O 1
ATOM 2006 N N . LEU A 1 253 ? -12.863 -2.719 -2.464 1.00 95.38 253 LEU A N 1
ATOM 2007 C CA . LEU A 1 253 ? -14.283 -2.575 -2.801 1.00 95.38 253 LEU A CA 1
ATOM 2008 C C . LEU A 1 253 ? -14.450 -1.439 -3.813 1.00 95.38 253 LEU A C 1
ATOM 2010 O O . LEU A 1 253 ? -14.261 -0.270 -3.472 1.00 95.38 253 LEU A O 1
ATOM 2014 N N . GLY A 1 254 ? -14.785 -1.779 -5.056 1.00 91.94 254 GLY A N 1
ATOM 2015 C CA . GLY A 1 254 ? -14.873 -0.828 -6.167 1.00 91.94 254 GLY A CA 1
ATOM 2016 C C . GLY A 1 254 ? -15.852 -1.264 -7.247 1.00 91.94 254 GLY A C 1
ATOM 2017 O O . GLY A 1 254 ? -16.777 -2.032 -6.984 1.00 91.94 254 GLY A O 1
ATOM 2018 N N . LEU A 1 255 ? -15.645 -0.771 -8.470 1.00 88.50 255 LEU A N 1
ATOM 2019 C CA . LEU A 1 255 ? -16.571 -0.984 -9.589 1.00 88.50 255 LEU A CA 1
ATOM 2020 C C . LEU A 1 255 ? -16.740 -2.457 -9.981 1.00 88.50 255 LEU A C 1
ATOM 2022 O O . LEU A 1 255 ? -17.770 -2.820 -10.541 1.00 88.50 255 LEU A O 1
ATOM 2026 N N . LEU A 1 256 ? -15.747 -3.304 -9.697 1.00 89.88 256 LEU A N 1
ATOM 2027 C CA . LEU A 1 256 ? -15.778 -4.738 -10.007 1.00 89.88 256 LEU A CA 1
ATOM 2028 C C . LEU A 1 256 ? -16.161 -5.585 -8.782 1.00 89.88 256 LEU A C 1
ATOM 2030 O O . LEU A 1 256 ? -15.795 -6.757 -8.679 1.00 89.88 256 LEU A O 1
ATOM 2034 N N . GLY A 1 257 ? -16.897 -4.980 -7.847 1.00 91.62 257 GLY A N 1
ATOM 2035 C CA . GLY A 1 257 ? -17.332 -5.601 -6.605 1.00 91.62 257 GLY A CA 1
ATOM 2036 C C . GLY A 1 257 ? -16.227 -5.653 -5.553 1.00 91.62 257 GLY A C 1
ATOM 2037 O O . GLY A 1 257 ? -15.248 -4.897 -5.588 1.00 91.62 257 GLY A O 1
ATOM 2038 N N . LYS A 1 258 ? -16.401 -6.549 -4.582 1.00 95.12 258 LYS A N 1
ATOM 2039 C CA . LYS A 1 258 ? -15.397 -6.829 -3.558 1.00 95.12 258 LYS A CA 1
ATOM 2040 C C . LYS A 1 258 ? -14.391 -7.860 -4.054 1.00 95.12 258 LYS A C 1
ATOM 2042 O O . LYS A 1 258 ? -14.773 -8.895 -4.596 1.00 95.12 258 LYS A O 1
ATOM 2047 N N . LYS A 1 259 ? -13.113 -7.602 -3.792 1.00 95.81 259 LYS A N 1
ATOM 2048 C CA . LYS A 1 259 ? -12.008 -8.543 -3.998 1.00 95.81 259 LYS A CA 1
ATOM 2049 C C . LYS A 1 259 ? -11.161 -8.604 -2.737 1.00 95.81 259 LYS A C 1
ATOM 2051 O O . LYS A 1 259 ? -10.918 -7.566 -2.119 1.00 95.81 259 LYS A O 1
ATOM 2056 N N . SER A 1 260 ? -10.706 -9.797 -2.384 1.00 95.94 260 SER A N 1
ATOM 2057 C CA . SER A 1 260 ? -9.876 -10.030 -1.208 1.00 95.94 260 SER A CA 1
ATOM 2058 C C . SER A 1 260 ? -8.774 -11.021 -1.547 1.00 95.94 260 SER A C 1
ATOM 2060 O O . SER A 1 260 ? -9.034 -12.056 -2.154 1.00 95.94 260 SER A O 1
ATOM 2062 N N . TRP A 1 261 ? -7.561 -10.700 -1.120 1.00 96.44 261 TRP A N 1
ATOM 2063 C CA . TRP A 1 261 ? -6.364 -11.518 -1.266 1.00 96.44 261 TRP A CA 1
ATOM 2064 C C . TRP A 1 261 ? -5.791 -11.765 0.124 1.00 96.44 261 TRP A C 1
ATOM 2066 O O . TRP A 1 261 ? -5.726 -10.843 0.939 1.00 96.44 261 TRP A O 1
ATOM 2076 N N . ASN A 1 262 ? -5.421 -13.008 0.419 1.00 97.19 262 ASN A N 1
ATOM 2077 C CA . ASN A 1 262 ? -4.870 -13.416 1.709 1.00 97.19 262 ASN A CA 1
ATOM 2078 C C . ASN A 1 262 ? -3.786 -14.471 1.474 1.00 97.19 262 ASN A C 1
ATOM 2080 O O . ASN A 1 262 ? -4.008 -15.399 0.701 1.00 97.19 262 ASN A O 1
ATOM 2084 N N . GLY A 1 263 ? -2.643 -14.338 2.142 1.00 96.94 263 GLY A N 1
ATOM 2085 C CA . GLY A 1 263 ? -1.474 -15.192 1.939 1.00 96.94 263 GLY A CA 1
ATOM 2086 C C . GLY A 1 263 ? -0.361 -14.464 1.191 1.00 96.94 263 GLY A C 1
ATOM 2087 O O . GLY A 1 263 ? -0.059 -13.315 1.508 1.00 96.94 263 GLY A O 1
ATOM 2088 N N . THR A 1 264 ? 0.267 -15.147 0.237 1.00 96.31 264 THR A N 1
ATOM 2089 C CA . THR A 1 264 ? 1.368 -14.636 -0.593 1.00 96.31 264 THR A CA 1
ATOM 2090 C C . THR A 1 264 ? 0.850 -14.160 -1.943 1.00 96.31 264 THR A C 1
ATOM 2092 O O . THR A 1 264 ? 0.099 -14.899 -2.576 1.00 96.31 264 THR A O 1
ATOM 2095 N N . PHE A 1 265 ? 1.275 -12.988 -2.410 1.00 95.38 265 PHE A N 1
ATOM 2096 C CA . PHE A 1 265 ? 0.843 -12.465 -3.708 1.00 95.38 265 PHE A CA 1
ATOM 2097 C C . PHE A 1 265 ? 1.855 -11.515 -4.355 1.00 95.38 265 PHE A C 1
ATOM 2099 O O . PHE A 1 265 ? 2.701 -10.912 -3.682 1.00 95.38 265 PHE A O 1
ATOM 2106 N N . PHE A 1 266 ? 1.721 -11.363 -5.673 1.00 94.44 266 PHE A N 1
ATOM 2107 C CA . PHE A 1 266 ? 2.449 -10.398 -6.490 1.00 94.44 266 PHE A CA 1
ATOM 2108 C C . PHE A 1 266 ? 1.509 -9.372 -7.125 1.00 94.44 266 PHE A C 1
ATOM 2110 O O . PHE A 1 266 ? 0.329 -9.618 -7.374 1.00 94.44 266 PHE A O 1
ATOM 2117 N N . GLY A 1 267 ? 2.039 -8.188 -7.416 1.00 92.31 267 GLY A N 1
ATOM 2118 C CA . GLY A 1 267 ? 1.339 -7.209 -8.236 1.00 92.31 267 GLY A CA 1
ATOM 2119 C C . GLY A 1 267 ? 1.256 -7.660 -9.697 1.00 92.31 267 GLY A C 1
ATOM 2120 O O . GLY A 1 267 ? 2.188 -8.253 -10.233 1.00 92.31 267 GLY A O 1
ATOM 2121 N N . ARG A 1 268 ? 0.146 -7.354 -10.371 1.00 88.62 268 ARG A N 1
ATOM 2122 C CA . ARG A 1 268 ? -0.060 -7.716 -11.785 1.00 88.62 268 ARG A CA 1
ATOM 2123 C C . ARG A 1 268 ? -0.530 -6.543 -12.644 1.00 88.62 268 ARG A C 1
ATOM 2125 O O . ARG A 1 268 ? -1.199 -6.722 -13.659 1.00 88.62 268 ARG A O 1
ATOM 2132 N N . LEU A 1 269 ? -0.224 -5.313 -12.249 1.00 79.81 269 LEU A N 1
ATOM 2133 C CA . LEU A 1 269 ? -0.493 -4.152 -13.090 1.00 79.81 269 LEU A CA 1
ATOM 2134 C C . LEU A 1 269 ? 0.491 -4.128 -14.265 1.00 79.81 269 LEU A C 1
ATOM 2136 O O . LEU A 1 269 ? 1.603 -3.620 -14.163 1.00 79.81 269 LEU A O 1
ATOM 2140 N N . LEU A 1 270 ? 0.031 -4.652 -15.403 1.00 60.53 270 LEU A N 1
ATOM 2141 C CA . LEU A 1 270 ? 0.770 -4.748 -16.670 1.00 60.53 270 LEU A CA 1
ATOM 2142 C C . LEU A 1 270 ? 1.079 -3.390 -17.326 1.00 60.53 270 LEU A C 1
ATOM 2144 O O . LEU A 1 270 ? 1.818 -3.336 -18.303 1.00 60.53 270 LEU A O 1
ATOM 2148 N N . LEU A 1 271 ? 0.511 -2.293 -16.816 1.00 52.03 271 LEU A N 1
ATOM 2149 C CA . LEU A 1 271 ? 0.669 -0.949 -17.387 1.00 52.03 271 LEU A CA 1
ATOM 2150 C C . LEU A 1 271 ? 2.062 -0.345 -17.165 1.00 52.03 271 LEU A C 1
ATOM 2152 O O . LEU A 1 271 ? 2.327 0.754 -17.649 1.00 52.03 271 LEU A O 1
ATOM 2156 N N . MET A 1 272 ? 2.945 -1.021 -16.428 1.00 48.09 272 MET A N 1
ATOM 2157 C CA . MET A 1 272 ? 4.279 -0.513 -16.136 1.00 48.09 272 MET A CA 1
ATOM 2158 C C . MET A 1 272 ? 5.308 -1.629 -16.299 1.00 48.09 272 MET A C 1
ATOM 2160 O O . MET A 1 272 ? 5.149 -2.712 -15.736 1.00 48.09 272 MET A O 1
ATOM 2164 N N . ALA A 1 273 ? 6.378 -1.350 -17.051 1.00 44.94 273 ALA A N 1
ATOM 2165 C CA . ALA A 1 273 ? 7.582 -2.163 -16.964 1.00 44.94 273 ALA A CA 1
ATOM 2166 C C . ALA A 1 273 ? 8.006 -2.211 -15.486 1.00 44.94 273 ALA A C 1
ATOM 2168 O O . ALA A 1 273 ? 7.914 -1.180 -14.806 1.00 44.94 273 ALA A O 1
ATOM 2169 N N . PRO A 1 274 ? 8.413 -3.381 -14.972 1.00 50.56 274 PRO A N 1
ATOM 2170 C CA . PRO A 1 274 ? 8.832 -3.496 -13.589 1.00 50.56 274 PRO A CA 1
ATOM 2171 C C . PRO A 1 274 ? 9.883 -2.437 -13.280 1.00 50.56 274 PRO A C 1
ATOM 2173 O O . PRO A 1 274 ? 10.765 -2.146 -14.095 1.00 50.56 274 PRO A O 1
ATOM 2176 N N . TYR A 1 275 ? 9.746 -1.816 -12.112 1.00 51.75 275 TYR A N 1
ATOM 2177 C CA . TYR A 1 275 ? 10.733 -0.853 -11.669 1.00 51.75 275 TYR A CA 1
ATOM 2178 C C . TYR A 1 275 ? 12.043 -1.617 -11.454 1.00 51.75 275 TYR A C 1
ATOM 2180 O O . TYR A 1 275 ? 12.120 -2.423 -10.533 1.00 51.75 275 TYR A O 1
ATOM 2188 N N . ASN A 1 276 ? 13.019 -1.406 -12.340 1.00 51.41 276 ASN A N 1
ATOM 2189 C CA . ASN A 1 276 ? 14.352 -1.977 -12.225 1.00 51.41 276 ASN A CA 1
ATOM 2190 C C . ASN A 1 276 ? 15.213 -1.002 -11.425 1.00 51.41 276 ASN A C 1
ATOM 2192 O O . ASN A 1 276 ? 15.670 0.006 -11.966 1.00 51.41 276 ASN A O 1
ATOM 2196 N N . SER A 1 277 ? 15.437 -1.290 -10.145 1.00 54.56 277 SER A N 1
ATOM 2197 C CA . SER A 1 277 ? 16.731 -0.923 -9.563 1.00 54.56 277 SER A CA 1
ATOM 2198 C C . SER A 1 277 ? 17.724 -2.022 -9.942 1.00 54.56 277 SER A C 1
ATOM 2200 O O . SER A 1 277 ? 17.293 -3.121 -10.281 1.00 54.56 277 SER A O 1
ATOM 2202 N N . ASP A 1 278 ? 19.029 -1.744 -9.933 1.00 54.19 278 ASP A N 1
ATOM 2203 C CA . ASP A 1 278 ? 20.094 -2.590 -10.515 1.00 54.19 278 ASP A CA 1
ATOM 2204 C C . ASP A 1 278 ? 20.050 -4.104 -10.180 1.00 54.19 278 ASP A C 1
ATOM 2206 O O . ASP A 1 278 ? 20.682 -4.892 -10.882 1.00 54.19 278 ASP A O 1
ATOM 2210 N N . SER A 1 279 ? 19.265 -4.526 -9.180 1.00 66.12 279 SER A N 1
ATOM 2211 C CA . SER A 1 279 ? 19.067 -5.931 -8.808 1.00 66.12 279 SER A CA 1
ATOM 2212 C C . SER A 1 279 ? 17.609 -6.377 -8.634 1.00 66.12 279 SER A C 1
ATOM 2214 O O . SER A 1 279 ? 17.408 -7.561 -8.382 1.00 66.12 279 SER A O 1
ATOM 2216 N N . TYR A 1 280 ? 16.606 -5.494 -8.747 1.00 73.69 280 TYR A N 1
ATOM 2217 C CA . TYR A 1 280 ? 15.224 -5.784 -8.337 1.00 73.69 280 TYR A CA 1
ATOM 2218 C C . TYR A 1 280 ? 14.183 -5.333 -9.354 1.00 73.69 280 TYR A C 1
ATOM 2220 O O . TYR A 1 280 ? 14.245 -4.216 -9.844 1.00 73.69 280 TYR A O 1
ATOM 2228 N N . VAL A 1 281 ? 13.185 -6.182 -9.571 1.00 81.81 281 VAL A N 1
ATOM 2229 C CA . VAL A 1 281 ? 11.997 -6.006 -10.411 1.00 81.81 281 VAL A CA 1
ATOM 2230 C C . VAL A 1 281 ? 10.801 -5.910 -9.465 1.00 81.81 281 VAL A C 1
ATOM 2232 O O . VAL A 1 281 ? 10.407 -6.918 -8.883 1.00 81.81 281 VAL A O 1
ATOM 2235 N N . PHE A 1 282 ? 10.225 -4.722 -9.269 1.00 84.81 282 PHE A N 1
ATOM 2236 C CA . PHE A 1 282 ? 9.037 -4.567 -8.413 1.00 84.81 282 PHE A CA 1
ATOM 2237 C C . PHE A 1 282 ? 7.744 -4.774 -9.198 1.00 84.81 282 PHE A C 1
ATOM 2239 O O . PHE A 1 282 ? 7.580 -4.209 -10.281 1.00 84.81 282 PHE A O 1
ATOM 2246 N N . TYR A 1 283 ? 6.809 -5.528 -8.618 1.00 89.25 283 TYR A N 1
ATOM 2247 C CA . TYR A 1 283 ? 5.540 -5.886 -9.249 1.00 89.25 283 TYR A CA 1
ATOM 2248 C C . TYR A 1 283 ? 4.424 -4.926 -8.809 1.00 89.25 283 TYR A C 1
ATOM 2250 O O . TYR A 1 283 ? 3.993 -4.982 -7.655 1.00 89.25 283 TYR A O 1
ATOM 2258 N N . PRO A 1 284 ? 3.929 -4.012 -9.664 1.00 89.62 284 PRO A N 1
ATOM 2259 C CA . PRO A 1 284 ? 2.924 -3.039 -9.255 1.00 89.62 284 PRO A CA 1
ATOM 2260 C C . PRO A 1 284 ? 1.560 -3.706 -9.033 1.00 89.62 284 PRO A C 1
ATOM 2262 O O . PRO A 1 284 ? 1.082 -4.456 -9.879 1.00 89.62 284 PRO A O 1
ATOM 2265 N N . GLY A 1 285 ? 0.940 -3.453 -7.881 1.00 92.25 285 GLY A N 1
ATOM 2266 C CA . GLY A 1 285 ? -0.320 -4.069 -7.453 1.00 92.25 285 GLY A CA 1
ATOM 2267 C C . GLY A 1 285 ? -1.471 -3.083 -7.256 1.00 92.25 285 GLY A C 1
ATOM 2268 O O . GLY A 1 285 ? -2.620 -3.451 -7.477 1.00 92.25 285 GLY A O 1
ATOM 2269 N N . ALA A 1 286 ? -1.191 -1.825 -6.906 1.00 91.88 286 ALA A N 1
ATOM 2270 C CA . ALA A 1 286 ? -2.192 -0.759 -6.892 1.00 91.88 286 ALA A CA 1
ATOM 2271 C C . ALA A 1 286 ? -1.625 0.548 -7.456 1.00 91.88 286 ALA A C 1
ATOM 2273 O O . ALA A 1 286 ? -0.480 0.904 -7.188 1.00 91.88 286 ALA A O 1
ATOM 2274 N N . MET A 1 287 ? -2.429 1.289 -8.210 1.00 87.38 287 MET A N 1
ATOM 2275 C CA . MET A 1 287 ? -2.063 2.567 -8.816 1.00 87.38 287 MET A CA 1
ATOM 2276 C C . MET A 1 287 ? -3.057 3.652 -8.413 1.00 87.38 287 MET A C 1
ATOM 2278 O O . MET A 1 287 ? -4.251 3.403 -8.240 1.00 87.38 287 MET A O 1
ATOM 2282 N N . GLY A 1 288 ? -2.567 4.883 -8.274 1.00 84.19 288 GLY A N 1
ATOM 2283 C CA . GLY A 1 288 ? -3.429 5.997 -7.893 1.00 84.19 288 GLY A CA 1
ATOM 2284 C C . GLY A 1 288 ? -3.797 5.966 -6.414 1.00 84.19 288 GLY A C 1
ATOM 2285 O O . GLY A 1 288 ? -4.883 6.410 -6.067 1.00 84.19 288 GLY A O 1
ATOM 2286 N N . PHE A 1 289 ? -2.953 5.367 -5.568 1.00 90.12 289 PHE A N 1
ATOM 2287 C CA . PHE A 1 289 ? -3.225 5.241 -4.145 1.00 90.12 289 PHE A CA 1
ATOM 2288 C C . PHE A 1 289 ? -3.222 6.612 -3.468 1.00 90.12 289 PHE A C 1
ATOM 2290 O O . PHE A 1 289 ? -2.258 7.362 -3.592 1.00 90.12 289 PHE A O 1
ATOM 2297 N N . VAL A 1 290 ? -4.289 6.918 -2.742 1.00 89.38 290 VAL A N 1
ATOM 2298 C CA . VAL A 1 290 ? -4.425 8.104 -1.891 1.00 89.38 290 VAL A CA 1
ATOM 2299 C C . VAL A 1 290 ? -4.983 7.615 -0.565 1.00 89.38 290 VAL A C 1
ATOM 2301 O O . VAL A 1 290 ? -6.055 7.003 -0.538 1.00 89.38 290 VAL A O 1
ATOM 2304 N N . GLY A 1 291 ? -4.259 7.829 0.528 1.00 92.56 291 GLY A N 1
ATOM 2305 C CA . GLY A 1 291 ? -4.596 7.202 1.800 1.00 92.56 291 GLY A CA 1
ATOM 2306 C C . GLY A 1 291 ? -3.506 7.285 2.854 1.00 92.56 291 GLY A C 1
ATOM 2307 O O . GLY A 1 291 ? -2.596 8.104 2.787 1.00 92.56 291 GLY A O 1
ATOM 2308 N N . ILE A 1 292 ? -3.615 6.418 3.849 1.00 93.44 292 ILE A N 1
ATOM 2309 C CA . ILE A 1 292 ? -2.738 6.352 5.012 1.00 93.44 292 ILE A CA 1
ATOM 2310 C C . ILE A 1 292 ? -1.994 5.022 4.982 1.00 93.44 292 ILE A C 1
ATOM 2312 O O . ILE A 1 292 ? -2.585 3.980 4.699 1.00 93.44 292 ILE A O 1
ATOM 2316 N N . LYS A 1 293 ? -0.709 5.055 5.318 1.00 94.50 293 LYS A N 1
ATOM 2317 C CA . LYS A 1 293 ? 0.130 3.888 5.584 1.00 94.50 293 LYS A CA 1
ATOM 2318 C C . LYS A 1 293 ? 0.717 4.008 6.988 1.00 94.50 293 LYS A C 1
ATOM 2320 O O . LYS A 1 293 ? 1.302 5.033 7.315 1.00 94.50 293 LYS A O 1
ATOM 2325 N N . LEU A 1 294 ? 0.610 2.958 7.786 1.00 94.12 294 LEU A N 1
ATOM 2326 C CA . LEU A 1 294 ? 1.216 2.826 9.108 1.00 94.12 294 LEU A CA 1
ATOM 2327 C C . LEU A 1 294 ? 2.340 1.801 9.027 1.00 94.12 294 LEU A C 1
ATOM 2329 O O . LEU A 1 294 ? 2.090 0.665 8.633 1.00 94.12 294 LEU A O 1
ATOM 2333 N N . ASN A 1 295 ? 3.551 2.169 9.429 1.00 92.38 295 ASN A N 1
ATOM 2334 C CA . ASN A 1 295 ? 4.621 1.207 9.675 1.00 92.38 295 ASN A CA 1
ATOM 2335 C C . ASN A 1 295 ? 4.426 0.642 11.088 1.00 92.38 295 ASN A C 1
ATOM 2337 O O . ASN A 1 295 ? 4.569 1.374 12.069 1.00 92.38 295 ASN A O 1
ATOM 2341 N N . LEU A 1 296 ? 4.037 -0.630 11.165 1.00 89.56 296 LEU A N 1
ATOM 2342 C CA . LEU A 1 296 ? 3.803 -1.358 12.410 1.00 89.56 296 LEU A CA 1
ATOM 2343 C C . LEU A 1 296 ? 5.089 -2.071 12.854 1.00 89.56 296 LEU A C 1
ATOM 2345 O O . LEU A 1 296 ? 6.127 -2.000 12.187 1.00 89.56 296 LEU A O 1
ATOM 2349 N N . ARG A 1 297 ? 5.024 -2.778 13.986 1.00 84.75 297 ARG A N 1
ATOM 2350 C CA . ARG A 1 297 ? 6.129 -3.622 14.448 1.00 84.75 297 ARG A CA 1
ATOM 2351 C C . ARG A 1 297 ? 6.378 -4.789 13.469 1.00 84.75 297 ARG A C 1
ATOM 2353 O O . ARG A 1 297 ? 5.531 -5.139 12.642 1.00 84.75 297 ARG A O 1
ATOM 2360 N N . ASP A 1 298 ? 7.579 -5.361 13.547 1.00 83.12 298 ASP A N 1
ATOM 2361 C CA . ASP A 1 298 ? 7.982 -6.598 12.859 1.00 83.12 298 ASP A CA 1
ATOM 2362 C C . ASP A 1 298 ? 8.013 -6.510 11.323 1.00 83.12 298 ASP A C 1
ATOM 2364 O O . ASP A 1 298 ? 7.841 -7.497 10.609 1.00 83.12 298 ASP A O 1
ATOM 2368 N N . GLY A 1 299 ? 8.240 -5.306 10.789 1.00 83.31 299 GLY A N 1
ATOM 2369 C CA . GLY A 1 299 ? 8.357 -5.093 9.343 1.00 83.31 299 GLY A CA 1
ATOM 2370 C C . GLY A 1 299 ? 7.037 -5.274 8.591 1.00 83.31 299 GLY A C 1
ATOM 2371 O O . GLY A 1 299 ? 7.041 -5.488 7.375 1.00 83.31 299 GLY A O 1
ATOM 2372 N N . THR A 1 300 ? 5.908 -5.190 9.300 1.00 90.62 300 THR A N 1
ATOM 2373 C CA . THR A 1 300 ? 4.577 -5.141 8.698 1.00 90.62 300 THR A CA 1
ATOM 2374 C C . THR A 1 300 ? 4.099 -3.700 8.577 1.00 90.62 300 THR A C 1
ATOM 2376 O O . THR A 1 300 ? 4.513 -2.809 9.317 1.00 90.62 300 THR A O 1
ATOM 2379 N N . PHE A 1 301 ? 3.217 -3.438 7.626 1.00 92.62 301 PHE A N 1
ATOM 2380 C CA . PHE A 1 301 ? 2.535 -2.153 7.535 1.00 92.62 301 PHE A CA 1
ATOM 2381 C C . PHE A 1 301 ? 1.074 -2.374 7.211 1.00 92.62 301 PHE A C 1
ATOM 2383 O O . PHE A 1 301 ? 0.702 -3.277 6.459 1.00 92.62 301 PHE A O 1
ATOM 2390 N N . PHE A 1 302 ? 0.259 -1.506 7.786 1.00 96.38 302 PHE A N 1
ATOM 2391 C CA . PHE A 1 302 ? -1.149 -1.376 7.476 1.00 96.38 302 PHE A CA 1
ATOM 2392 C C . PHE A 1 302 ? -1.333 -0.205 6.519 1.00 96.38 302 PHE A C 1
ATOM 2394 O O . PHE A 1 302 ? -0.638 0.802 6.620 1.00 96.38 302 PHE A O 1
ATOM 2401 N N . PHE A 1 303 ? -2.268 -0.310 5.589 1.00 96.44 303 PHE A N 1
ATOM 2402 C CA . PHE A 1 303 ? -2.642 0.802 4.734 1.00 96.44 303 PHE A CA 1
ATOM 2403 C C . PHE A 1 303 ? -4.139 0.810 4.475 1.00 96.44 303 PHE A C 1
ATOM 2405 O O . PHE A 1 303 ? -4.787 -0.234 4.430 1.00 96.44 303 PHE A O 1
ATOM 2412 N N . ILE A 1 304 ? -4.677 2.010 4.296 1.00 96.31 304 ILE A N 1
ATOM 2413 C CA . ILE A 1 304 ? -6.093 2.259 4.056 1.00 96.31 304 ILE A CA 1
ATOM 2414 C C . ILE A 1 304 ? -6.245 3.488 3.166 1.00 96.31 304 ILE A C 1
ATOM 2416 O O . ILE A 1 304 ? -5.572 4.495 3.367 1.00 96.31 304 ILE A O 1
ATOM 2420 N N . GLY A 1 305 ? -7.118 3.420 2.169 1.00 94.31 305 GLY A N 1
ATOM 2421 C CA . GLY A 1 305 ? -7.400 4.564 1.318 1.00 94.31 305 GLY A CA 1
ATOM 2422 C C . GLY A 1 305 ? -8.213 4.227 0.085 1.00 94.31 305 GLY A C 1
ATOM 2423 O O . GLY A 1 305 ? -9.048 3.325 0.082 1.00 94.31 305 GLY A O 1
ATOM 2424 N N . SER A 1 306 ? -7.947 4.960 -0.983 1.00 92.06 306 SER A N 1
ATOM 2425 C CA . SER A 1 306 ? -8.514 4.728 -2.304 1.00 92.06 306 SER A CA 1
ATOM 2426 C C . SER A 1 306 ? -7.428 4.415 -3.309 1.00 92.06 306 SER A C 1
ATOM 2428 O O . SER A 1 306 ? -6.274 4.792 -3.129 1.00 92.06 306 SER A O 1
ATOM 2430 N N . SER A 1 307 ? -7.802 3.726 -4.378 1.00 91.00 307 SER A N 1
ATOM 2431 C CA . SER A 1 307 ? -6.933 3.472 -5.515 1.00 91.00 307 SER A CA 1
ATOM 2432 C C . SER A 1 307 ? -7.748 3.494 -6.802 1.00 91.00 307 SER A C 1
ATOM 2434 O O . SER A 1 307 ? -8.888 3.027 -6.848 1.00 91.00 307 SER A O 1
ATOM 2436 N N . ALA A 1 308 ? -7.154 4.045 -7.859 1.00 87.06 308 ALA A N 1
ATOM 2437 C CA . ALA A 1 308 ? -7.759 4.057 -9.184 1.00 87.06 308 ALA A CA 1
ATOM 2438 C C . ALA A 1 308 ? -7.819 2.648 -9.792 1.00 87.06 308 ALA A C 1
ATOM 2440 O O . ALA A 1 308 ? -8.783 2.320 -10.480 1.00 87.06 308 ALA A O 1
ATOM 2441 N N . LEU A 1 309 ? -6.811 1.812 -9.531 1.00 87.69 309 LEU A N 1
ATOM 2442 C CA . LEU A 1 309 ? -6.711 0.468 -10.092 1.00 87.69 309 LEU A CA 1
ATOM 2443 C C . LEU A 1 309 ? -5.907 -0.446 -9.167 1.00 87.69 309 LEU A C 1
ATOM 2445 O O . LEU A 1 309 ? -4.808 -0.087 -8.754 1.00 87.69 309 LEU A O 1
ATOM 2449 N N . VAL A 1 310 ? -6.421 -1.642 -8.902 1.00 92.38 310 VAL A N 1
ATOM 2450 C CA . VAL A 1 310 ? -5.781 -2.689 -8.095 1.00 92.38 310 VAL A CA 1
ATOM 2451 C C . VAL A 1 310 ? -5.777 -3.974 -8.907 1.00 92.38 310 VAL A C 1
ATOM 2453 O O . VAL A 1 310 ? -6.826 -4.346 -9.414 1.00 92.38 310 VAL A O 1
ATOM 2456 N N . SER A 1 311 ? -4.637 -4.649 -9.039 1.00 93.12 311 SER A N 1
ATOM 2457 C CA . SER A 1 311 ? -4.523 -5.939 -9.730 1.00 93.12 311 SER A CA 1
ATOM 2458 C C . SER A 1 311 ? -3.463 -6.812 -9.072 1.00 93.12 311 SER A C 1
ATOM 2460 O O . SER A 1 311 ? -2.290 -6.430 -9.026 1.00 93.12 311 SER A O 1
ATOM 2462 N N . ILE A 1 312 ? -3.871 -7.983 -8.582 1.00 93.44 312 ILE A N 1
ATOM 2463 C CA . ILE A 1 312 ? -3.049 -8.850 -7.726 1.00 93.44 312 ILE A CA 1
ATOM 2464 C C . ILE A 1 312 ? -3.179 -10.311 -8.177 1.00 93.44 312 ILE A C 1
ATOM 2466 O O . ILE A 1 312 ? -4.272 -10.760 -8.536 1.00 93.44 312 ILE A O 1
ATOM 2470 N N . GLU A 1 313 ? -2.058 -11.031 -8.163 1.00 90.81 313 GLU A N 1
ATOM 2471 C CA . GLU A 1 313 ? -1.919 -12.459 -8.474 1.00 90.81 313 GLU A CA 1
ATOM 2472 C C . GLU A 1 313 ? -1.485 -13.278 -7.263 1.00 90.81 313 GLU A C 1
ATOM 2474 O O . GLU A 1 313 ? -0.516 -12.869 -6.583 1.00 90.81 313 GLU A O 1
#

pLDDT: mean 76.01, std 18.92, range [29.5, 98.12]

Radius of gyration: 22.59 Å; Cα contacts (8 Å, |Δi|>4): 516; chains: 1; bounding box: 58×43×76 Å

Nearest PDB structures (foldseek):
  7ojf-assembly1_D  TM=2.090E-01  e=2.041E+00  Escherichia coli BW25113

Sequence (313 aa):
MDRHHRLMSTNTISKSVAMGVILFIIGVSITPCVSRCDVTAIDSDQGIQIITQVYDYHGVKDITVRLTIDQYRDLEQYLIQFRSQLNQTTTREAAVPIFKEAVRQLNKYMLLPRETSIEQINNLMVVTTKDVQHPTMVRSASRTSDFLNRTNAFCLIAGQTTMNTRFFGFLERGCSGLCWILYYSIGLARRNDYDPVLLNATLTFIKSLQNIVYTINAKRLIGTGLITLGHSHSSSVPPPYRYDPAQGWITSLGLLGKKSWNGTFFGRLLLMAPYNSDSYVFYPGAMGFVGIKLNLRDGTFFFIGSSALVSIE

Secondary structure (DSSP, 8-state):
-HHHHHHHHHHHHHHHHHHHHHHHHHHHHT-------------TTS-EEEEEEEEETTEEEEEEEEEPHHHHHHHHHHHHHHHHHHHH--SHHHHHHHHHHHHHHHHHTT-S-TTS-HHHHHHHHHHTTT----THHHHHH--SHHHHHHEEEEEEEEEEEETTEEEE-HHHHHHHHHHHHHHHHHHHHTTS---HHHHHHHHHHHHHHHHHHHHTTGGGS---EEEEEEEEE-TTS-HHHHEE-EEEEEEEEETTEEEEEEEEE-B--TTS--EEETTEEEEEEEEEEEEEEEE-GGGEEEEEEEEEEEEB-

Mean predicted aligned error: 11.77 Å

Solvent-accessible surface area (backbone atoms only — not comparable to full-atom values): 16721 Å² total; per-residue (Å²): 128,70,72,65,61,57,61,56,54,57,60,54,50,53,52,53,50,51,52,52,51,52,54,47,51,60,58,60,74,67,60,70,91,76,79,81,82,70,87,73,88,72,71,98,83,79,51,47,75,36,43,22,37,39,30,34,76,68,9,47,50,77,46,80,41,76,33,49,65,66,59,46,51,52,49,54,54,46,53,53,51,51,51,52,56,54,70,74,45,69,48,48,77,71,40,49,62,57,52,48,48,48,53,53,56,41,43,75,71,57,59,51,61,90,90,56,52,72,65,58,57,45,44,55,32,54,49,80,51,70,76,69,87,66,67,64,69,63,64,70,71,50,84,43,73,68,55,54,72,38,32,38,35,41,18,41,35,39,36,40,35,32,73,41,42,47,77,40,33,36,40,59,47,54,52,51,48,49,46,46,52,52,50,49,52,52,61,58,58,57,78,70,81,76,67,68,66,61,51,52,51,49,52,51,48,48,50,49,51,50,52,49,46,65,65,52,60,31,45,54,48,39,8,44,22,33,36,23,21,7,36,29,45,42,87,88,44,59,74,90,76,16,60,44,56,15,37,40,38,39,41,34,26,26,80,60,42,60,49,74,47,75,48,74,32,34,22,57,44,79,91,50,80,56,55,71,54,103,52,37,36,37,24,37,21,32,35,52,27,22,32,43,35,36,45,50,77,94,55,26,33,40,36,43,27,20,24,51,35,35,20,53,83